Protein AF-A0A8D0GJN0-F1 (afdb_monomer)

Structure (mmCIF, N/CA/C/O backbone):
data_AF-A0A8D0GJN0-F1
#
_entry.id   AF-A0A8D0GJN0-F1
#
loop_
_atom_site.group_PDB
_atom_site.id
_atom_site.type_symbol
_atom_site.label_atom_id
_atom_site.label_alt_id
_atom_site.label_comp_id
_atom_site.label_asym_id
_atom_site.label_entity_id
_atom_site.label_seq_id
_atom_site.pdbx_PDB_ins_code
_atom_site.Cartn_x
_atom_site.Cartn_y
_atom_site.Cartn_z
_atom_site.occupancy
_atom_site.B_iso_or_equiv
_atom_site.auth_seq_id
_atom_site.auth_comp_id
_atom_site.auth_asym_id
_atom_site.auth_atom_id
_atom_site.pdbx_PDB_model_num
ATOM 1 N N . ALA A 1 1 ? -112.217 7.603 114.997 1.00 52.78 1 ALA A N 1
ATOM 2 C CA . ALA A 1 1 ? -111.467 6.557 114.283 1.00 52.78 1 ALA A CA 1
ATOM 3 C C . ALA A 1 1 ? -111.509 6.893 112.804 1.00 52.78 1 ALA A C 1
ATOM 5 O O . ALA A 1 1 ? -112.612 6.858 112.284 1.00 52.78 1 ALA A O 1
ATOM 6 N N . THR A 1 2 ? -110.368 7.297 112.224 1.00 44.69 2 THR A N 1
ATOM 7 C CA . THR A 1 2 ? -109.854 6.999 110.863 1.00 44.69 2 THR A CA 1
ATOM 8 C C . THR A 1 2 ? -108.755 8.004 110.488 1.00 44.69 2 THR A C 1
ATOM 10 O O . THR A 1 2 ? -109.039 9.196 110.470 1.00 44.69 2 THR A O 1
ATOM 13 N N . MET A 1 3 ? -107.580 7.458 110.131 1.00 43.91 3 MET A N 1
ATOM 14 C CA . MET A 1 3 ? -106.408 8.063 109.462 1.00 43.91 3 MET A CA 1
ATOM 15 C C . MET A 1 3 ? -105.562 9.043 110.305 1.00 43.91 3 MET A C 1
ATOM 17 O O . MET A 1 3 ? -106.096 9.758 111.137 1.00 43.91 3 MET A O 1
ATOM 21 N N . GLU A 1 4 ? -104.227 9.027 110.225 1.00 52.84 4 GLU A N 1
ATOM 22 C CA . GLU A 1 4 ? -103.436 8.965 108.984 1.00 52.84 4 GLU A CA 1
ATOM 23 C C . GLU A 1 4 ? -102.271 7.950 109.003 1.00 52.84 4 GLU A C 1
ATOM 25 O O . GLU A 1 4 ? -101.393 7.962 109.861 1.00 52.84 4 GLU A O 1
ATOM 30 N N . GLU A 1 5 ? -102.257 7.071 107.993 1.00 55.91 5 GLU A N 1
ATOM 31 C CA . GLU A 1 5 ? -101.133 6.194 107.616 1.00 55.91 5 GLU A CA 1
ATOM 32 C C . GLU A 1 5 ? -99.897 6.983 107.124 1.00 55.91 5 GLU A C 1
ATOM 34 O O . GLU A 1 5 ? -98.813 6.406 106.985 1.00 55.91 5 GLU A O 1
ATOM 39 N N . GLU A 1 6 ? -100.037 8.292 106.875 1.00 58.09 6 GLU A N 1
ATOM 40 C CA . GLU A 1 6 ? -98.962 9.170 106.392 1.00 58.09 6 GLU A CA 1
ATOM 41 C C . GLU A 1 6 ? -97.824 9.323 107.412 1.00 58.09 6 GLU A C 1
ATOM 43 O O . GLU A 1 6 ? -96.661 9.193 107.028 1.00 58.09 6 GLU A O 1
ATOM 48 N N . ASP A 1 7 ? -98.127 9.441 108.708 1.00 60.62 7 ASP A N 1
ATOM 49 C CA . ASP A 1 7 ? -97.117 9.627 109.766 1.00 60.62 7 ASP A CA 1
ATOM 50 C C . ASP A 1 7 ? -96.203 8.397 109.945 1.00 60.62 7 ASP A C 1
ATOM 52 O O . ASP A 1 7 ? -94.990 8.507 110.152 1.00 60.62 7 ASP A O 1
ATOM 56 N N . LEU A 1 8 ? -96.756 7.184 109.812 1.00 61.66 8 LEU A N 1
ATOM 57 C CA . LEU A 1 8 ? -95.966 5.947 109.866 1.00 61.66 8 LEU A CA 1
ATOM 58 C C . LEU A 1 8 ? -95.113 5.769 108.608 1.00 61.66 8 LEU A C 1
ATOM 60 O O . LEU A 1 8 ? -93.972 5.307 108.695 1.00 61.66 8 LEU A O 1
ATOM 64 N N . SER A 1 9 ? -95.638 6.139 107.438 1.00 69.81 9 SER A N 1
ATOM 65 C CA . SER A 1 9 ? -94.883 6.046 106.191 1.00 69.81 9 SER A CA 1
ATOM 66 C C . SER A 1 9 ? -93.753 7.081 106.123 1.00 69.81 9 SER A C 1
ATOM 68 O O . SER A 1 9 ? -92.683 6.764 105.589 1.00 69.81 9 SER A O 1
ATOM 70 N N . GLU A 1 10 ? -93.945 8.280 106.683 1.00 70.88 10 GLU A N 1
ATOM 71 C CA . GLU A 1 10 ? -92.870 9.259 106.873 1.00 70.88 10 GLU A CA 1
ATOM 72 C C . GLU A 1 10 ? -91.826 8.757 107.868 1.00 70.88 10 GLU A C 1
ATOM 74 O O . GLU A 1 10 ? -90.633 8.814 107.562 1.00 70.88 10 GLU A O 1
ATOM 79 N N . TYR A 1 11 ? -92.240 8.158 108.989 1.00 72.00 11 TYR A N 1
ATOM 80 C CA . TYR A 1 11 ? -91.320 7.558 109.957 1.00 72.00 11 TYR A CA 1
ATOM 81 C C . TYR A 1 11 ? -90.437 6.468 109.327 1.00 72.00 11 TYR A C 1
ATOM 83 O O . TYR A 1 11 ? -89.214 6.488 109.492 1.00 72.00 11 TYR A O 1
ATOM 91 N N . PHE A 1 12 ? -91.014 5.548 108.543 1.00 73.44 12 PHE A N 1
ATOM 92 C CA . PHE A 1 12 ? -90.233 4.514 107.859 1.00 73.44 12 PHE A CA 1
ATOM 93 C C . PHE A 1 12 ? -89.330 5.080 106.760 1.00 73.44 12 PHE A C 1
ATOM 95 O O . PHE A 1 12 ? -88.205 4.599 106.631 1.00 73.44 12 PHE A O 1
ATOM 102 N N . ARG A 1 13 ? -89.748 6.109 106.004 1.00 78.19 13 ARG A N 1
ATOM 103 C CA . ARG A 1 13 ? -88.868 6.787 105.028 1.00 78.19 13 ARG A CA 1
ATOM 104 C C . ARG A 1 13 ? -87.716 7.514 105.701 1.00 78.19 13 ARG A C 1
ATOM 106 O O . ARG A 1 13 ? -86.595 7.417 105.213 1.00 78.19 13 ARG A O 1
ATOM 113 N N . MET A 1 14 ? -87.973 8.199 106.811 1.00 78.31 14 MET A N 1
ATOM 114 C CA . MET A 1 14 ? -86.946 8.879 107.597 1.00 78.31 14 MET A CA 1
ATOM 115 C C . MET A 1 14 ? -85.953 7.880 108.186 1.00 78.31 14 MET A C 1
ATOM 117 O O . MET A 1 14 ? -84.748 8.064 108.038 1.00 78.31 14 MET A O 1
ATOM 121 N N . GLN A 1 15 ? -86.435 6.782 108.776 1.00 73.81 15 GLN A N 1
ATOM 122 C CA . GLN A 1 15 ? -85.573 5.736 109.328 1.00 73.81 15 GLN A CA 1
ATOM 123 C C . GLN A 1 15 ? -84.784 4.996 108.245 1.00 73.81 15 GLN A C 1
ATOM 125 O O . GLN A 1 15 ? -83.590 4.754 108.421 1.00 73.81 15 GLN A O 1
ATOM 130 N N . TYR A 1 16 ? -85.400 4.678 107.101 1.00 74.81 16 TYR A N 1
ATOM 131 C CA . TYR A 1 16 ? -84.663 4.118 105.968 1.00 74.81 16 TYR A CA 1
ATOM 132 C C . TYR A 1 16 ? -83.645 5.115 105.422 1.00 74.81 16 TYR A C 1
ATOM 134 O O . TYR A 1 16 ? -82.501 4.733 105.214 1.00 74.81 16 TYR A O 1
ATOM 142 N N . GLY A 1 17 ? -84.018 6.384 105.248 1.00 76.00 17 GLY A N 1
ATOM 143 C CA . GLY A 1 17 ? -83.132 7.445 104.777 1.00 76.00 17 GLY A CA 1
ATOM 144 C C . GLY A 1 17 ? -81.926 7.641 105.692 1.00 76.00 17 GLY A C 1
ATOM 145 O O . GLY A 1 17 ? -80.796 7.613 105.215 1.00 76.00 17 GLY A O 1
ATOM 146 N N . GLN A 1 18 ? -82.139 7.735 107.009 1.00 76.06 18 GLN A N 1
ATOM 147 C CA . GLN A 1 18 ? -81.064 7.834 108.002 1.00 76.06 18 GLN A CA 1
ATOM 148 C C . GLN A 1 18 ? -80.170 6.597 108.016 1.00 76.06 18 GLN A C 1
ATOM 150 O O . GLN A 1 18 ? -78.951 6.729 108.049 1.00 76.06 18 GLN A O 1
ATOM 155 N N . LYS A 1 19 ? -80.743 5.392 107.945 1.00 75.75 19 LYS A N 1
ATOM 156 C CA . LYS A 1 19 ? -79.969 4.143 107.954 1.00 75.75 19 LYS A CA 1
ATOM 157 C C . LYS A 1 19 ? -79.170 3.942 106.665 1.00 75.75 19 LYS A C 1
ATOM 159 O O . LYS A 1 19 ? -78.085 3.366 106.694 1.00 75.75 19 LYS A O 1
ATOM 164 N N . LEU A 1 20 ? -79.693 4.423 105.539 1.00 73.81 20 LEU A N 1
ATOM 165 C CA . LEU A 1 20 ? -79.034 4.375 104.236 1.00 73.81 20 LEU A CA 1
ATOM 166 C C . LEU A 1 20 ? -77.933 5.440 104.148 1.00 73.81 20 LEU A C 1
ATOM 168 O O . LEU A 1 20 ? -76.846 5.138 103.663 1.00 73.81 20 LEU A O 1
ATOM 172 N N . LEU A 1 21 ? -78.157 6.629 104.718 1.00 73.12 21 LEU A N 1
ATOM 173 C CA . LEU A 1 21 ? -77.138 7.666 104.886 1.00 73.12 21 LEU A CA 1
ATOM 174 C C . LEU A 1 21 ? -76.005 7.202 105.819 1.00 73.12 21 LEU A C 1
ATOM 176 O O . LEU A 1 21 ? -74.841 7.373 105.481 1.00 73.12 21 LEU A O 1
ATOM 180 N N . ASP A 1 22 ? -76.325 6.554 106.943 1.00 74.50 22 ASP A N 1
ATOM 181 C CA . ASP A 1 22 ? -75.338 5.995 107.882 1.00 74.50 22 ASP A CA 1
ATOM 182 C C . ASP A 1 22 ? -74.544 4.830 107.262 1.00 74.50 22 ASP A C 1
ATOM 184 O O . ASP A 1 22 ? -73.356 4.663 107.527 1.00 74.50 22 ASP A O 1
ATOM 188 N N . MET A 1 23 ? -75.160 4.037 106.377 1.00 72.38 23 MET A N 1
ATOM 189 C CA . MET A 1 23 ? -74.435 3.046 105.571 1.00 72.38 23 MET A CA 1
ATOM 190 C C . MET A 1 23 ? -73.543 3.686 104.505 1.00 72.38 23 MET A C 1
ATOM 192 O O . MET A 1 23 ? -72.442 3.194 104.279 1.00 72.38 23 MET A O 1
ATOM 196 N N . LEU A 1 24 ? -73.986 4.768 103.863 1.00 66.44 24 LEU A N 1
ATOM 197 C CA . LEU A 1 24 ? -73.198 5.478 102.852 1.00 66.44 24 LEU A CA 1
ATOM 198 C C . LEU A 1 24 ? -72.021 6.244 103.472 1.00 66.44 24 LEU A C 1
ATOM 200 O O . LEU A 1 24 ? -70.938 6.245 102.898 1.00 66.44 24 LEU A O 1
ATOM 204 N N . MET A 1 25 ? -72.192 6.808 104.671 1.00 64.69 25 MET A N 1
ATOM 205 C CA . MET A 1 25 ? -71.137 7.493 105.434 1.00 64.69 25 MET A CA 1
ATOM 206 C C . MET A 1 25 ? -70.080 6.536 106.016 1.00 64.69 25 MET A C 1
ATOM 208 O O . MET A 1 25 ? -68.997 6.979 106.393 1.00 64.69 25 MET A O 1
ATOM 212 N N . LYS A 1 26 ? -70.349 5.220 106.067 1.00 65.69 26 LYS A N 1
ATOM 213 C CA . LYS A 1 26 ? -69.356 4.186 106.436 1.00 65.69 26 LYS A CA 1
ATOM 214 C C . LYS A 1 26 ? -68.349 3.884 105.326 1.00 65.69 26 LYS A C 1
ATOM 216 O O . LYS A 1 26 ? -67.387 3.160 105.574 1.00 65.69 26 LYS A O 1
ATOM 221 N N . PHE A 1 27 ? -68.538 4.438 104.129 1.00 53.97 27 PHE A N 1
ATOM 222 C CA . PHE A 1 27 ? -67.541 4.404 103.067 1.00 53.97 27 PHE A CA 1
ATOM 223 C C . PHE A 1 27 ? -66.788 5.741 103.058 1.00 53.97 27 PHE A C 1
ATOM 225 O O . PHE A 1 27 ? -67.402 6.771 102.779 1.00 53.97 27 PHE A O 1
ATOM 232 N N . PRO A 1 28 ? -65.480 5.767 103.376 1.00 53.31 28 PRO A N 1
ATOM 233 C CA . PRO A 1 28 ? -64.732 7.012 103.391 1.00 53.31 28 PRO A CA 1
ATOM 234 C C . PRO A 1 28 ? -64.686 7.611 101.983 1.00 53.31 28 PRO A C 1
ATOM 236 O O . PRO A 1 28 ? -64.208 6.986 101.038 1.00 53.31 28 PRO A O 1
ATOM 239 N N . THR A 1 29 ? -65.174 8.841 101.851 1.00 53.50 29 THR A N 1
ATOM 240 C CA . THR A 1 29 ? -64.981 9.693 100.678 1.00 53.50 29 THR A CA 1
ATOM 241 C C . THR A 1 29 ? -63.603 10.341 100.740 1.00 53.50 29 THR A C 1
ATOM 243 O O . THR A 1 29 ? -63.487 11.497 101.143 1.00 53.50 29 THR A O 1
ATOM 246 N N . THR A 1 30 ? -62.559 9.619 100.337 1.00 51.16 30 THR A N 1
ATOM 247 C CA . THR A 1 30 ? -61.283 10.250 99.979 1.00 51.16 30 THR A CA 1
ATOM 248 C C . THR A 1 30 ? -60.457 9.351 99.065 1.00 51.16 30 THR A C 1
ATOM 250 O O . THR A 1 30 ? -60.343 8.155 99.309 1.00 51.16 30 THR A O 1
ATOM 253 N N . GLU A 1 31 ? -59.857 9.992 98.059 1.00 49.81 31 GLU A N 1
ATOM 254 C CA . GLU A 1 31 ? -59.042 9.459 96.955 1.00 49.81 31 GLU A CA 1
ATOM 255 C C . GLU A 1 31 ? -59.847 8.898 95.775 1.00 49.81 31 GLU A C 1
ATOM 257 O O . GLU A 1 31 ? -60.798 8.136 95.942 1.00 49.81 31 GLU A O 1
ATOM 262 N N . GLU A 1 32 ? -59.485 9.329 94.557 1.00 49.59 32 GLU A N 1
ATOM 263 C CA . GLU A 1 32 ? -60.021 8.771 93.313 1.00 49.59 32 GLU A CA 1
ATOM 264 C C . GLU A 1 32 ? -60.065 7.240 93.423 1.00 49.59 32 GLU A C 1
ATOM 266 O O . GLU A 1 32 ? -59.055 6.630 93.790 1.00 49.59 32 GLU A O 1
ATOM 271 N N . PRO A 1 33 ? -61.210 6.592 93.139 1.00 55.34 33 PRO A N 1
ATOM 272 C CA . PRO A 1 33 ? -61.335 5.161 93.330 1.00 55.34 33 PRO A CA 1
ATOM 273 C C . PRO A 1 33 ? -60.316 4.462 92.438 1.00 55.34 33 PRO A C 1
ATOM 275 O O . PRO A 1 33 ? -60.469 4.413 91.217 1.00 55.34 33 PRO A O 1
ATOM 278 N N . SER A 1 34 ? -59.272 3.895 93.049 1.00 59.00 34 SER A N 1
ATOM 279 C CA . SER A 1 34 ? -58.379 3.007 92.319 1.00 59.00 34 SER A CA 1
ATOM 280 C C . SER A 1 34 ? -59.254 1.900 91.705 1.00 59.00 34 SER A C 1
ATOM 282 O O . SER A 1 34 ? -60.038 1.275 92.429 1.00 59.00 34 SER A O 1
ATOM 284 N N . PRO A 1 35 ? -59.200 1.674 90.382 1.00 65.50 35 PRO A N 1
ATOM 285 C CA . PRO A 1 35 ? -60.183 0.841 89.701 1.00 65.50 35 PRO A CA 1
ATOM 286 C C . PRO A 1 35 ? -60.219 -0.570 90.297 1.00 65.50 35 PRO A C 1
ATOM 288 O O . PRO A 1 35 ? -59.176 -1.120 90.670 1.00 65.50 35 PRO A O 1
ATOM 291 N N . SER A 1 36 ? -61.423 -1.153 90.375 1.00 73.88 36 SER A N 1
ATOM 292 C CA . SER A 1 36 ? -61.656 -2.531 90.833 1.00 73.88 36 SER A CA 1
ATOM 293 C C . SER A 1 36 ? -60.695 -3.510 90.131 1.00 73.88 36 SER A C 1
ATOM 295 O O . SER A 1 36 ? -60.411 -3.320 88.944 1.00 73.88 36 SER A O 1
ATOM 297 N N . PRO A 1 37 ? -60.201 -4.575 90.798 1.00 80.06 37 PRO A N 1
ATOM 298 C CA . PRO A 1 37 ? -59.272 -5.540 90.199 1.00 80.06 37 PRO A CA 1
ATOM 299 C C . PRO A 1 37 ? -59.709 -6.075 88.825 1.00 80.06 37 PRO A C 1
ATOM 301 O O . PRO A 1 37 ? -58.872 -6.278 87.948 1.00 80.06 37 PRO A O 1
ATOM 304 N N . ALA A 1 38 ? -61.018 -6.233 88.600 1.00 81.19 38 ALA A N 1
ATOM 305 C CA . ALA A 1 38 ? -61.574 -6.639 87.309 1.00 81.19 38 ALA A CA 1
ATOM 306 C C . ALA A 1 38 ? -61.401 -5.570 86.207 1.00 81.19 38 ALA A C 1
ATOM 308 O O . ALA A 1 38 ? -61.108 -5.912 85.061 1.00 81.19 38 ALA A O 1
ATOM 309 N N . ILE A 1 39 ? -61.527 -4.283 86.549 1.00 82.06 39 ILE A N 1
ATOM 310 C CA . ILE A 1 39 ? -61.335 -3.152 85.625 1.00 82.06 39 ILE A CA 1
ATOM 311 C C . ILE A 1 39 ? -59.858 -3.043 85.226 1.00 82.06 39 ILE A C 1
ATOM 313 O O . ILE A 1 39 ? -59.562 -2.989 84.034 1.00 82.06 39 ILE A O 1
ATOM 317 N N . ARG A 1 40 ? -58.922 -3.153 86.182 1.00 84.56 40 ARG A N 1
ATOM 318 C CA . ARG A 1 40 ? -57.471 -3.148 85.890 1.00 84.56 40 ARG A CA 1
ATOM 319 C C . ARG A 1 40 ? -57.054 -4.278 84.953 1.00 84.56 40 ARG A C 1
ATOM 321 O O . ARG A 1 40 ? -56.195 -4.104 84.092 1.00 84.56 40 ARG A O 1
ATOM 328 N N . LEU A 1 41 ? -57.652 -5.457 85.116 1.00 88.88 41 LEU A N 1
ATOM 329 C CA . LEU A 1 41 ? -57.358 -6.619 84.278 1.00 88.88 41 LEU A CA 1
ATOM 330 C C . LEU A 1 41 ? -57.857 -6.400 82.840 1.00 88.88 41 LEU A C 1
ATOM 332 O O . LEU A 1 41 ? -57.154 -6.722 81.880 1.00 88.88 41 LEU A O 1
ATOM 336 N N . LEU A 1 42 ? -59.037 -5.793 82.677 1.00 88.25 42 LEU A N 1
ATOM 337 C CA . LEU A 1 42 ? -59.559 -5.388 81.369 1.00 88.25 42 LEU A CA 1
ATOM 338 C C . LEU A 1 42 ? -58.700 -4.300 80.712 1.00 88.25 42 LEU A C 1
ATOM 340 O O . LEU A 1 42 ? -58.420 -4.400 79.516 1.00 88.25 42 LEU A O 1
ATOM 344 N N . GLU A 1 43 ? -58.234 -3.316 81.479 1.00 87.31 43 GLU A N 1
ATOM 345 C CA . GLU A 1 43 ? -57.302 -2.285 81.010 1.00 87.31 43 GLU A CA 1
ATOM 346 C C . GLU A 1 43 ? -55.981 -2.901 80.546 1.00 87.31 43 GLU A C 1
ATOM 348 O O . GLU A 1 43 ? -55.590 -2.695 79.400 1.00 87.31 43 GLU A O 1
ATOM 353 N N . LYS A 1 44 ? -55.356 -3.771 81.352 1.00 92.25 44 LYS A N 1
ATOM 354 C CA . LYS A 1 44 ? -54.130 -4.491 80.965 1.00 92.25 44 LYS A CA 1
ATOM 355 C C . LYS A 1 44 ? -54.326 -5.363 79.728 1.00 92.25 44 LYS A C 1
ATOM 357 O O . LYS A 1 44 ? -53.445 -5.434 78.874 1.00 92.25 44 LYS A O 1
ATOM 362 N N . LYS A 1 45 ? -55.494 -5.997 79.578 1.00 91.75 45 LYS A N 1
ATOM 363 C CA . LYS A 1 45 ? -55.837 -6.775 78.378 1.00 91.75 45 LYS A CA 1
ATOM 364 C C . LYS A 1 45 ? -56.005 -5.881 77.145 1.00 91.75 45 LYS A C 1
ATOM 366 O O . LYS A 1 45 ? -55.629 -6.289 76.047 1.00 91.75 45 LYS A O 1
ATOM 371 N N . LYS A 1 46 ? -56.557 -4.674 77.304 1.00 92.38 46 LYS A N 1
ATOM 372 C CA . LYS A 1 46 ? -56.663 -3.673 76.233 1.00 92.38 46 LYS A CA 1
ATOM 373 C C . LYS A 1 46 ? -55.283 -3.132 75.854 1.00 92.38 46 LYS A C 1
ATOM 375 O O . LYS A 1 46 ? -54.963 -3.123 74.671 1.00 92.38 46 LYS A O 1
ATOM 380 N N . GLU A 1 47 ? -54.452 -2.776 76.831 1.00 93.19 47 GLU A N 1
ATOM 381 C CA . GLU A 1 47 ? -53.058 -2.358 76.627 1.00 93.19 47 GLU A CA 1
ATOM 382 C C . GLU A 1 47 ? -52.253 -3.433 75.891 1.00 93.19 47 GLU A C 1
ATOM 384 O O . GLU A 1 47 ? -51.606 -3.132 74.893 1.00 93.19 47 GLU A O 1
ATOM 389 N N . ALA A 1 48 ? -52.351 -4.700 76.310 1.00 93.75 48 ALA A N 1
ATOM 390 C CA . ALA A 1 48 ? -51.670 -5.812 75.651 1.00 93.75 48 ALA A CA 1
ATOM 391 C C . ALA A 1 48 ? -52.127 -5.997 74.194 1.00 93.75 48 ALA A C 1
ATOM 393 O O . ALA A 1 48 ? -51.302 -6.255 73.320 1.00 93.75 48 ALA A O 1
ATOM 394 N N . LYS A 1 49 ? -53.425 -5.823 73.903 1.00 95.38 49 LYS A N 1
ATOM 395 C CA . LYS A 1 49 ? -53.940 -5.846 72.524 1.00 95.38 49 LYS A CA 1
ATOM 396 C C . LYS A 1 49 ? -53.404 -4.686 71.690 1.00 95.38 49 LYS A C 1
ATOM 398 O O . LYS A 1 49 ? -53.000 -4.915 70.556 1.00 95.38 49 LYS A O 1
ATOM 403 N N . VAL A 1 50 ? -53.385 -3.471 72.239 1.00 95.19 50 VAL A N 1
ATOM 404 C CA . VAL A 1 50 ? -52.839 -2.289 71.554 1.00 95.19 50 VAL A CA 1
ATOM 405 C C . VAL A 1 50 ? -51.342 -2.468 71.293 1.00 95.19 50 VAL A C 1
ATOM 407 O O . VAL A 1 50 ? -50.887 -2.237 70.178 1.00 95.19 50 VAL A O 1
ATOM 410 N N . ALA A 1 51 ? -50.585 -2.958 72.277 1.00 95.12 51 ALA A N 1
ATOM 411 C CA . ALA A 1 51 ? -49.165 -3.264 72.125 1.00 95.12 51 ALA A CA 1
ATOM 412 C C . ALA A 1 51 ? -48.924 -4.356 71.070 1.00 95.12 51 ALA A C 1
ATOM 414 O O . ALA A 1 51 ? -48.021 -4.224 70.246 1.00 95.12 51 ALA A O 1
ATOM 415 N N . HIS A 1 52 ? -49.753 -5.405 71.044 1.00 94.81 52 HIS A N 1
ATOM 416 C CA . HIS A 1 52 ? -49.675 -6.447 70.022 1.0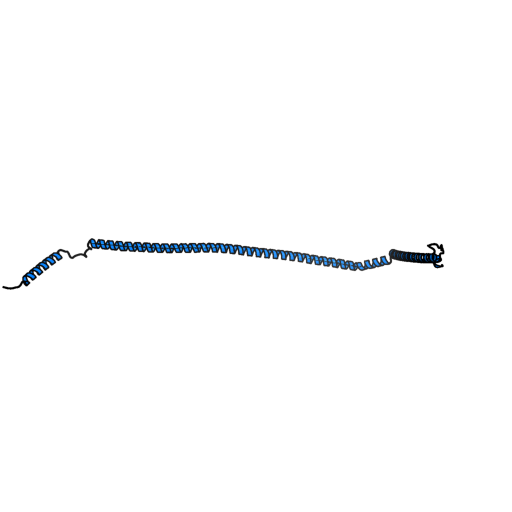0 94.81 52 HIS A CA 1
ATOM 417 C C . HIS A 1 52 ? -49.967 -5.894 68.622 1.00 94.81 52 HIS A C 1
ATOM 419 O O . HIS A 1 52 ? -49.193 -6.139 67.704 1.00 94.81 52 HIS A O 1
ATOM 425 N N . GLN A 1 53 ? -51.018 -5.083 68.464 1.00 95.69 53 GLN A N 1
ATOM 426 C CA . GLN A 1 53 ? -51.336 -4.421 67.195 1.00 95.69 53 GLN A CA 1
ATOM 427 C C . GLN A 1 53 ? -50.212 -3.487 66.730 1.00 95.69 53 GLN A C 1
ATOM 429 O O . GLN A 1 53 ? -49.854 -3.505 65.556 1.00 95.69 53 GLN A O 1
ATOM 434 N N . ALA A 1 54 ? -49.619 -2.706 67.638 1.00 95.94 54 ALA A N 1
ATOM 435 C CA . ALA A 1 54 ? -48.486 -1.838 67.323 1.00 95.94 54 ALA A CA 1
ATOM 436 C C . ALA A 1 54 ? -47.244 -2.640 66.893 1.00 95.94 54 ALA A C 1
ATOM 438 O O . ALA A 1 54 ? -46.535 -2.238 65.970 1.00 95.94 54 ALA A O 1
ATOM 439 N N . MET A 1 55 ? -46.996 -3.789 67.527 1.00 96.19 55 MET A N 1
ATOM 440 C CA . MET A 1 55 ? -45.895 -4.688 67.179 1.00 96.19 55 MET A CA 1
ATOM 441 C C . MET A 1 55 ? -46.105 -5.359 65.814 1.00 96.19 55 MET A C 1
ATOM 443 O O . MET A 1 55 ? -45.176 -5.390 65.010 1.00 96.19 55 MET A O 1
ATOM 447 N N . GLU A 1 56 ? -47.319 -5.823 65.508 1.00 95.81 56 GLU A N 1
ATOM 448 C CA . GLU A 1 56 ? -47.650 -6.351 64.177 1.00 95.81 56 GLU A CA 1
ATOM 449 C C . GLU A 1 56 ? -47.549 -5.264 63.095 1.00 95.81 56 GLU A C 1
ATOM 451 O O . GLU A 1 56 ? -46.954 -5.494 62.044 1.00 95.81 56 GLU A O 1
ATOM 456 N N . ALA A 1 57 ? -48.004 -4.038 63.374 1.00 96.38 57 ALA A N 1
ATOM 457 C CA . ALA A 1 57 ? -47.817 -2.910 62.461 1.00 96.38 57 ALA A CA 1
ATOM 458 C C . ALA A 1 57 ? -46.328 -2.610 62.202 1.00 96.38 57 ALA A C 1
ATOM 460 O O . ALA A 1 57 ? -45.940 -2.344 61.063 1.00 96.38 57 ALA A O 1
ATOM 461 N N . GLN A 1 58 ? -45.470 -2.695 63.228 1.00 95.88 58 GLN A N 1
ATOM 462 C CA . GLN A 1 58 ? -44.022 -2.565 63.049 1.00 95.88 58 GLN A CA 1
ATOM 463 C C . GLN A 1 58 ? -43.423 -3.697 62.209 1.00 95.88 58 GLN A C 1
ATOM 465 O O . GLN A 1 58 ? -42.557 -3.425 61.377 1.00 95.88 58 GLN A O 1
ATOM 470 N N . LYS A 1 59 ? -43.863 -4.946 62.402 1.00 96.94 59 LYS A N 1
ATOM 471 C CA . LYS A 1 59 ? -43.403 -6.085 61.594 1.00 96.94 59 LYS A CA 1
ATOM 472 C C . LYS A 1 59 ? -43.743 -5.896 60.120 1.00 96.94 59 LYS A C 1
ATOM 474 O O . LYS A 1 59 ? -42.865 -6.067 59.278 1.00 96.94 59 LYS A O 1
ATOM 479 N N . GLU A 1 60 ? -44.970 -5.486 59.812 1.00 96.69 60 GLU A N 1
ATOM 480 C CA . GLU A 1 60 ? -45.389 -5.212 58.433 1.00 96.69 60 GLU A CA 1
ATOM 481 C C . GLU A 1 60 ? -44.633 -4.013 57.832 1.00 96.69 60 GLU A C 1
ATOM 483 O O . GLU A 1 60 ? -44.146 -4.075 56.700 1.00 96.69 60 GLU A O 1
ATOM 488 N N . ALA A 1 61 ? -44.424 -2.939 58.602 1.00 96.00 61 ALA A N 1
ATOM 489 C CA . ALA A 1 61 ? -43.612 -1.799 58.168 1.00 96.00 61 ALA A CA 1
ATOM 490 C C . ALA A 1 61 ? -42.141 -2.184 57.909 1.00 96.00 61 ALA A C 1
ATOM 492 O O . ALA A 1 61 ? -41.511 -1.706 56.965 1.00 96.00 61 ALA A O 1
ATOM 493 N N . PHE A 1 62 ? -41.575 -3.071 58.729 1.00 96.75 62 PHE A N 1
ATOM 494 C CA . PHE A 1 62 ? -40.233 -3.600 58.508 1.00 96.75 62 PHE A CA 1
ATOM 495 C C . PHE A 1 62 ? -40.177 -4.486 57.261 1.00 96.75 62 PHE A C 1
ATOM 497 O O . PHE A 1 62 ? -39.272 -4.326 56.443 1.00 96.75 62 PHE A O 1
ATOM 504 N N . LYS A 1 63 ? -41.152 -5.383 57.084 1.00 97.31 63 LYS A N 1
ATOM 505 C CA . LYS A 1 63 ? -41.244 -6.281 55.929 1.00 97.31 63 LYS A CA 1
ATOM 506 C C . LYS A 1 63 ? -41.326 -5.502 54.617 1.00 97.31 63 LYS A C 1
ATOM 508 O O . LYS A 1 63 ? -40.495 -5.712 53.741 1.00 97.31 63 LYS A O 1
ATOM 513 N N . THR A 1 64 ? -42.233 -4.533 54.527 1.00 96.94 64 THR A N 1
ATOM 514 C CA . THR A 1 64 ? -42.360 -3.649 53.354 1.00 96.94 64 THR A CA 1
ATOM 515 C C . THR A 1 64 ? -41.075 -2.864 53.075 1.00 96.94 64 THR A C 1
ATOM 517 O O . THR A 1 64 ? -40.645 -2.749 51.926 1.00 96.94 64 THR A O 1
ATOM 520 N N . ARG A 1 65 ? -40.389 -2.371 54.117 1.00 97.69 65 ARG A N 1
ATOM 521 C CA . ARG A 1 65 ? -39.080 -1.715 53.967 1.00 97.69 65 ARG A CA 1
ATOM 522 C C . ARG A 1 65 ? -38.009 -2.673 53.444 1.00 97.69 65 ARG A C 1
ATOM 524 O O . ARG A 1 65 ? -37.200 -2.274 52.606 1.00 97.69 65 ARG A O 1
ATOM 531 N N . MET A 1 66 ? -37.985 -3.908 53.935 1.00 97.25 66 MET A N 1
ATOM 532 C CA . MET A 1 66 ? -37.050 -4.935 53.479 1.00 97.25 66 MET A CA 1
ATOM 533 C C . MET A 1 66 ? -37.307 -5.336 52.026 1.00 97.25 66 MET A C 1
ATOM 535 O O . MET A 1 66 ? -36.352 -5.455 51.261 1.00 97.25 66 MET A O 1
ATOM 539 N N . GLU A 1 67 ? -38.570 -5.467 51.623 1.00 97.44 67 GLU A N 1
ATOM 540 C CA . GLU A 1 67 ? -38.964 -5.724 50.234 1.00 97.44 67 GLU A CA 1
ATOM 541 C C . GLU A 1 67 ? -38.505 -4.585 49.312 1.00 97.44 67 GLU A C 1
ATOM 543 O O . GLU A 1 67 ? -37.809 -4.836 48.329 1.00 97.44 67 GLU A O 1
ATOM 548 N N . ALA A 1 68 ? -38.771 -3.326 49.679 1.00 97.56 68 ALA A N 1
ATOM 549 C CA . ALA A 1 68 ? -38.329 -2.161 48.908 1.00 97.56 68 ALA A CA 1
ATOM 550 C C . ALA A 1 68 ? -36.797 -2.080 48.770 1.00 97.56 68 ALA A C 1
ATOM 552 O O . ALA A 1 68 ? -36.272 -1.733 47.706 1.00 97.56 68 ALA A O 1
ATOM 553 N N . LEU A 1 69 ? -36.059 -2.413 49.836 1.00 97.88 69 LEU A N 1
ATOM 554 C CA . LEU A 1 69 ? -34.600 -2.503 49.787 1.00 97.88 69 LEU A CA 1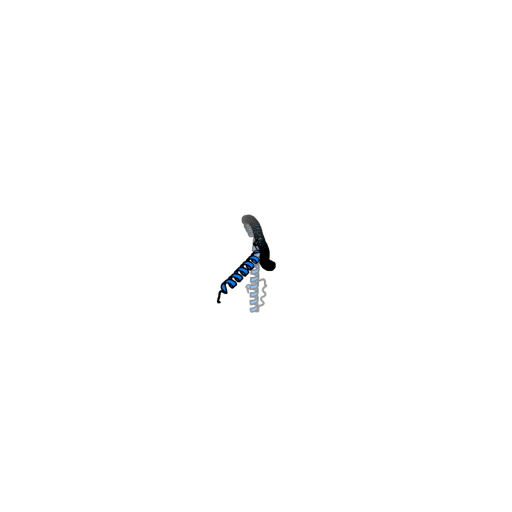
ATOM 555 C C . LEU A 1 69 ? -34.141 -3.634 48.865 1.00 97.88 69 LEU A C 1
ATOM 557 O O . LEU A 1 69 ? -33.217 -3.419 48.082 1.00 97.88 69 LEU A O 1
ATOM 561 N N . SER A 1 70 ? -34.779 -4.805 48.929 1.00 97.00 70 SER A N 1
ATOM 562 C CA . SER A 1 70 ? -34.458 -5.945 48.066 1.00 97.00 70 SER A CA 1
ATOM 563 C C . SER A 1 70 ? -34.636 -5.594 46.590 1.00 97.00 70 SER A C 1
ATOM 565 O O . SER A 1 70 ? -33.700 -5.767 45.809 1.00 97.00 70 SER A O 1
ATOM 567 N N . SER A 1 71 ? -35.774 -4.998 46.219 1.00 97.69 71 SER A N 1
ATOM 568 C CA . SER A 1 71 ? -36.023 -4.538 44.847 1.00 97.69 71 SER A CA 1
ATOM 569 C C . SER A 1 71 ? -34.981 -3.516 44.391 1.00 97.69 71 SER A C 1
ATOM 571 O O . SER A 1 71 ? -34.425 -3.631 43.299 1.00 97.69 71 SER A O 1
ATOM 573 N N . ARG A 1 72 ? -34.619 -2.555 45.252 1.00 98.12 72 ARG A N 1
ATOM 574 C CA . ARG A 1 72 ? -33.585 -1.561 44.927 1.00 98.12 72 ARG A CA 1
ATOM 575 C C . ARG A 1 72 ? -32.203 -2.190 44.730 1.00 98.12 72 ARG A C 1
ATOM 577 O O . ARG A 1 72 ? -31.448 -1.744 43.865 1.00 98.12 72 ARG A O 1
ATOM 584 N N . TRP A 1 73 ? -31.859 -3.216 45.507 1.00 98.31 73 TRP A N 1
ATOM 585 C CA . TRP A 1 73 ? -30.614 -3.968 45.338 1.00 98.31 73 TRP A CA 1
ATOM 586 C C . TRP A 1 73 ? -30.575 -4.744 44.021 1.00 98.31 73 TRP A C 1
ATOM 588 O O . TRP A 1 73 ? -29.529 -4.793 43.372 1.00 98.31 73 TRP A O 1
ATOM 598 N N . GLU A 1 74 ? -31.696 -5.331 43.610 1.00 98.12 74 GLU A N 1
ATOM 599 C CA . GLU A 1 74 ? -31.817 -6.026 42.326 1.00 98.12 74 GLU A CA 1
ATOM 600 C C . GLU A 1 74 ? -31.686 -5.065 41.142 1.00 98.12 74 GLU A C 1
ATOM 602 O O . GLU A 1 74 ? -30.914 -5.335 40.221 1.00 98.12 74 GLU A O 1
ATOM 607 N N . GLU A 1 75 ? -32.341 -3.902 41.195 1.00 98.12 75 GLU A N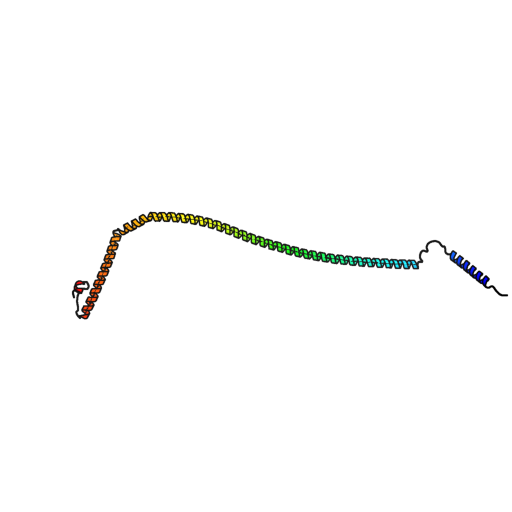 1
ATOM 608 C CA . GLU A 1 75 ? -32.185 -2.856 40.179 1.00 98.12 75 GLU A CA 1
ATOM 609 C C . GLU A 1 75 ? -30.736 -2.378 40.057 1.00 98.12 75 GLU A C 1
ATOM 611 O O . GLU A 1 75 ? -30.232 -2.172 38.948 1.00 98.12 75 GLU A O 1
ATOM 616 N N . LEU A 1 76 ? -30.053 -2.188 41.191 1.00 98.50 76 LEU A N 1
ATOM 617 C CA . LEU A 1 76 ? -28.659 -1.759 41.199 1.00 98.50 76 LEU A CA 1
ATOM 618 C C . LEU A 1 76 ? -27.760 -2.821 40.552 1.00 98.50 76 LEU A C 1
ATOM 620 O O . LEU A 1 76 ? -26.940 -2.483 39.699 1.00 98.50 76 LEU A O 1
ATOM 624 N N . ARG A 1 77 ? -27.966 -4.102 40.892 1.00 98.31 77 ARG A N 1
ATOM 625 C CA . ARG A 1 77 ? -27.251 -5.227 40.268 1.00 98.31 77 ARG A CA 1
ATOM 626 C C . ARG A 1 77 ? -27.508 -5.302 38.764 1.00 98.31 77 ARG A C 1
ATOM 628 O O . ARG A 1 77 ? -26.570 -5.525 38.000 1.00 98.31 77 ARG A O 1
ATOM 635 N N . ALA A 1 78 ? -28.745 -5.076 38.324 1.00 98.31 78 ALA A N 1
ATOM 636 C CA . ALA A 1 78 ? -29.084 -5.053 36.903 1.00 98.31 78 ALA A CA 1
ATOM 637 C C . ALA A 1 78 ? -28.369 -3.907 36.164 1.00 98.31 78 ALA A C 1
ATOM 639 O O . ALA A 1 78 ? -27.778 -4.130 35.106 1.00 98.31 78 ALA A O 1
ATOM 640 N N . LYS A 1 79 ? -28.355 -2.696 36.739 1.00 98.44 79 LYS A N 1
ATOM 641 C CA . LYS A 1 79 ? -27.635 -1.537 36.179 1.00 98.44 79 LYS A CA 1
ATOM 642 C C . LYS A 1 79 ? -26.126 -1.769 36.130 1.00 98.44 79 LYS A C 1
ATOM 644 O O . LYS A 1 79 ? -25.493 -1.451 35.127 1.00 98.44 79 LYS A O 1
ATOM 649 N N . GLU A 1 80 ? -25.549 -2.360 37.173 1.00 98.25 80 GLU A N 1
ATOM 650 C CA . GLU A 1 80 ? -24.127 -2.710 37.202 1.00 98.25 80 GLU A CA 1
ATOM 651 C C . GLU A 1 80 ? -23.776 -3.721 36.098 1.00 98.25 80 GLU A C 1
ATOM 653 O O . GLU A 1 80 ? -22.802 -3.531 35.367 1.00 98.25 80 GLU A O 1
ATOM 658 N N . ALA A 1 81 ? -24.593 -4.764 35.922 1.00 98.25 81 ALA A N 1
ATOM 659 C CA . ALA A 1 81 ? -24.405 -5.746 34.857 1.00 98.25 81 ALA A CA 1
ATOM 660 C C . ALA A 1 81 ? -24.489 -5.104 33.461 1.00 98.25 81 ALA A C 1
ATOM 662 O O . ALA A 1 81 ? -23.653 -5.382 32.600 1.00 98.25 81 ALA A O 1
ATOM 663 N N . GLN A 1 82 ? -25.445 -4.194 33.244 1.00 98.44 82 GLN A N 1
ATOM 664 C CA . GLN A 1 82 ? -25.552 -3.438 31.994 1.00 98.44 82 GLN A CA 1
ATOM 665 C C . GLN A 1 82 ? -24.311 -2.577 31.734 1.00 98.44 82 GLN A C 1
ATOM 667 O O . GLN A 1 82 ? -23.777 -2.601 30.626 1.00 98.44 82 GLN A O 1
ATOM 672 N N . LEU A 1 83 ? -23.816 -1.850 32.742 1.00 98.31 83 LEU A N 1
ATOM 673 C CA . LEU A 1 83 ? -22.608 -1.030 32.610 1.00 98.31 83 LEU A CA 1
ATOM 674 C C . LEU A 1 83 ? -21.381 -1.872 32.259 1.00 98.31 83 LEU A C 1
ATOM 676 O O . LEU A 1 83 ? -20.623 -1.489 31.371 1.00 98.31 83 LEU A O 1
ATOM 680 N N . LYS A 1 84 ? -21.216 -3.046 32.879 1.00 98.44 84 LYS A N 1
ATOM 681 C CA . LYS A 1 84 ? -20.132 -3.980 32.532 1.00 98.44 84 LYS A CA 1
ATOM 682 C C . LYS A 1 84 ? -20.195 -4.402 31.063 1.00 98.44 84 LYS A C 1
ATOM 684 O O . LYS A 1 84 ? -19.175 -4.373 30.377 1.00 98.44 84 LYS A O 1
ATOM 689 N N . LEU A 1 85 ? -21.389 -4.717 30.554 1.00 98.19 85 LEU A N 1
ATOM 690 C CA . LEU A 1 85 ? -21.580 -5.050 29.139 1.00 98.19 85 LEU A CA 1
ATOM 691 C C . LEU A 1 85 ? -21.259 -3.868 28.216 1.00 98.19 85 LEU A C 1
ATOM 693 O O . LEU A 1 85 ? -20.654 -4.061 27.161 1.00 98.19 85 LEU A O 1
ATOM 697 N N . TYR A 1 86 ? -21.643 -2.647 28.593 1.00 98.25 86 TYR A N 1
ATOM 698 C CA . TYR A 1 86 ? -21.302 -1.453 27.818 1.00 98.25 86 TYR A CA 1
ATOM 699 C C . TYR A 1 86 ? -19.799 -1.190 27.792 1.00 98.25 86 TYR A C 1
ATOM 701 O O . TYR A 1 86 ? -19.269 -0.914 26.719 1.00 98.25 86 TYR A O 1
ATOM 709 N N . ILE A 1 87 ? -19.110 -1.326 28.926 1.00 98.06 87 ILE A N 1
ATOM 710 C CA . ILE A 1 87 ? -17.653 -1.172 29.006 1.00 98.06 87 ILE A CA 1
ATOM 711 C C . ILE A 1 87 ? -16.968 -2.178 28.081 1.00 98.06 87 ILE A C 1
ATOM 713 O O . ILE A 1 87 ? -16.139 -1.781 27.269 1.00 98.06 87 ILE A O 1
ATOM 717 N N . GLN A 1 88 ? -17.378 -3.449 28.120 1.00 98.38 88 GLN A N 1
ATOM 718 C CA . GLN A 1 88 ? -16.809 -4.481 27.252 1.00 98.38 88 GLN A CA 1
ATOM 719 C C . GLN A 1 88 ? -17.015 -4.163 25.762 1.00 98.38 88 GLN A C 1
ATOM 721 O O . GLN A 1 88 ? -16.087 -4.285 24.963 1.00 98.38 88 GLN A O 1
ATOM 726 N N . LYS A 1 89 ? -18.217 -3.715 25.374 1.00 98.25 89 LYS A N 1
ATOM 727 C CA . LYS A 1 89 ? -18.501 -3.293 23.991 1.00 98.25 89 LYS A CA 1
ATOM 728 C C . LYS A 1 89 ? -17.685 -2.066 23.585 1.00 98.25 89 LYS A C 1
ATOM 730 O O . LYS A 1 89 ? -17.224 -1.985 22.450 1.00 98.25 89 LYS A O 1
ATOM 735 N N . PHE A 1 90 ? -17.511 -1.109 24.493 1.00 98.31 90 PHE A N 1
ATOM 736 C CA . PHE A 1 90 ? -16.747 0.108 24.233 1.00 98.31 90 PHE A CA 1
ATOM 737 C C . PHE A 1 90 ? -15.255 -0.187 24.074 1.00 98.31 90 PHE A C 1
ATOM 739 O O . PHE A 1 90 ? -14.607 0.352 23.181 1.00 98.31 90 PHE A O 1
ATOM 746 N N . GLU A 1 91 ? -14.721 -1.097 24.883 1.00 98.31 91 GLU A N 1
ATOM 747 C CA . GLU A 1 91 ? -13.345 -1.563 24.763 1.00 98.31 91 GLU A CA 1
ATOM 748 C C . GLU A 1 91 ? -13.106 -2.270 23.422 1.00 98.31 91 GLU A C 1
ATOM 750 O O . GLU A 1 91 ? -12.155 -1.932 22.715 1.00 98.31 91 GLU A O 1
ATOM 755 N N . GLN A 1 92 ? -14.015 -3.160 23.006 1.00 98.25 92 GLN A N 1
ATOM 756 C CA . GLN A 1 92 ? -13.975 -3.774 21.672 1.00 98.25 92 GLN A CA 1
ATOM 757 C C . GLN A 1 92 ? -14.013 -2.718 20.559 1.00 98.25 92 GLN A C 1
ATOM 759 O O . GLN A 1 92 ? -13.202 -2.760 19.635 1.00 98.25 92 GLN A O 1
ATOM 764 N N . PHE A 1 93 ? -14.896 -1.723 20.672 1.00 98.38 93 PHE A N 1
ATOM 765 C CA . PHE A 1 93 ? -14.987 -0.628 19.707 1.00 98.38 93 PHE A CA 1
ATOM 766 C C . PHE A 1 93 ? -13.680 0.173 19.602 1.00 98.38 93 PHE A C 1
ATOM 768 O O . PHE A 1 93 ? -13.228 0.464 18.490 1.00 98.38 93 PHE A O 1
ATOM 775 N N . ILE A 1 94 ? -13.046 0.506 20.733 1.00 98.19 94 ILE A N 1
ATOM 776 C CA . ILE A 1 94 ? -11.747 1.194 20.748 1.00 98.19 94 ILE A CA 1
ATOM 777 C C . ILE A 1 94 ? -10.688 0.336 20.058 1.00 98.19 94 ILE A C 1
ATOM 779 O O . ILE A 1 94 ? -9.971 0.844 19.197 1.00 98.19 94 ILE A O 1
ATOM 783 N N . GLN A 1 95 ? -10.604 -0.954 20.392 1.00 98.44 95 GLN A N 1
ATOM 784 C CA . GLN A 1 95 ? -9.626 -1.868 19.798 1.00 98.44 95 GLN A CA 1
ATOM 785 C C . GLN A 1 95 ? -9.804 -1.978 18.279 1.00 98.44 95 GLN A C 1
ATOM 787 O O . GLN A 1 95 ? -8.836 -1.864 17.526 1.00 98.44 95 GLN A O 1
ATOM 792 N N . GLU A 1 96 ? -11.036 -2.146 17.797 1.00 98.25 96 GLU A N 1
ATOM 793 C CA . GLU A 1 96 ? -11.327 -2.196 16.363 1.00 98.25 96 GLU A CA 1
ATOM 794 C C . GLU A 1 96 ? -10.996 -0.881 15.651 1.00 98.25 96 GLU A C 1
ATOM 796 O O . GLU A 1 96 ? -10.474 -0.883 14.530 1.00 98.25 96 GLU A O 1
ATOM 801 N N . ASN A 1 97 ? -11.298 0.256 16.280 1.00 98.50 97 ASN A N 1
ATOM 802 C CA . ASN A 1 97 ? -10.976 1.566 15.728 1.00 98.50 97 ASN A CA 1
ATOM 803 C C . ASN A 1 97 ? -9.458 1.780 15.648 1.00 98.50 97 ASN A C 1
ATOM 805 O O . ASN A 1 97 ? -8.947 2.200 14.607 1.00 98.50 97 ASN A O 1
ATOM 809 N N . ASP A 1 98 ? -8.730 1.411 16.701 1.00 98.44 98 ASP A N 1
ATOM 810 C CA . ASP A 1 98 ? -7.273 1.482 16.749 1.00 98.44 98 ASP A CA 1
ATOM 811 C C . ASP A 1 98 ? -6.643 0.596 15.664 1.00 98.44 98 ASP A C 1
ATOM 813 O O . ASP A 1 98 ? -5.788 1.054 14.902 1.00 98.44 98 ASP A O 1
ATOM 817 N N . GLN A 1 99 ? -7.165 -0.619 15.462 1.00 98.56 99 GLN A N 1
ATOM 818 C CA . GLN A 1 99 ? -6.753 -1.485 14.356 1.00 98.56 99 GLN A CA 1
ATOM 819 C C . GLN A 1 99 ? -7.010 -0.851 12.983 1.00 98.56 99 GLN A C 1
ATOM 821 O O . GLN A 1 99 ? -6.153 -0.939 12.096 1.00 98.56 99 GLN A O 1
ATOM 826 N N . LYS A 1 100 ? -8.162 -0.197 12.777 1.00 98.50 100 LYS A N 1
ATOM 827 C CA . LYS A 1 100 ? -8.452 0.539 11.533 1.00 98.50 100 LYS A CA 1
ATOM 828 C C . LYS A 1 100 ? -7.455 1.683 11.332 1.00 98.50 100 LYS A C 1
ATOM 830 O O . LYS A 1 100 ? -6.907 1.808 10.233 1.00 98.50 100 LYS A O 1
ATOM 835 N N . ARG A 1 101 ? -7.147 2.454 12.384 1.00 98.56 101 ARG A N 1
ATOM 836 C CA . ARG A 1 101 ? -6.141 3.531 12.353 1.00 98.56 101 ARG A CA 1
ATOM 837 C C . ARG A 1 101 ? -4.761 2.990 11.987 1.00 98.56 101 ARG A C 1
ATOM 839 O O . ARG A 1 101 ? -4.130 3.513 11.071 1.00 98.56 101 ARG A O 1
ATOM 846 N N . ILE A 1 102 ? -4.309 1.918 12.638 1.00 98.56 102 ILE A N 1
ATOM 847 C CA . ILE A 1 102 ? -3.012 1.280 12.370 1.00 98.56 102 ILE A CA 1
ATOM 848 C C . ILE A 1 102 ? -2.930 0.801 10.917 1.00 98.56 102 ILE A C 1
ATOM 850 O O . ILE A 1 102 ? -1.932 1.054 10.241 1.00 98.56 102 ILE A O 1
ATOM 854 N N . ARG A 1 103 ? -3.977 0.143 10.398 1.00 98.44 103 ARG A N 1
ATOM 855 C CA . ARG A 1 103 ? -4.012 -0.317 8.998 1.00 98.44 103 ARG A CA 1
ATOM 856 C C . ARG A 1 103 ? -3.946 0.851 8.015 1.00 98.44 103 ARG A C 1
ATOM 858 O O . ARG A 1 103 ? -3.181 0.779 7.053 1.00 98.44 103 ARG A O 1
ATOM 865 N N . ALA A 1 104 ? -4.705 1.917 8.265 1.00 98.50 104 ALA A N 1
ATOM 866 C CA . ALA A 1 104 ? -4.693 3.118 7.434 1.00 98.50 104 ALA A CA 1
ATOM 867 C C . ALA A 1 104 ? -3.307 3.783 7.427 1.00 98.50 104 ALA A C 1
ATOM 869 O O . ALA A 1 104 ? -2.765 4.053 6.356 1.00 98.50 104 ALA A O 1
ATOM 870 N N . LEU A 1 105 ? -2.691 3.955 8.602 1.00 98.50 105 LEU A N 1
ATOM 871 C CA . LEU A 1 105 ? -1.344 4.517 8.735 1.00 98.50 105 LEU A CA 1
ATOM 872 C C . LEU A 1 105 ? -0.290 3.652 8.040 1.00 98.50 105 LEU A C 1
ATOM 874 O O . LEU A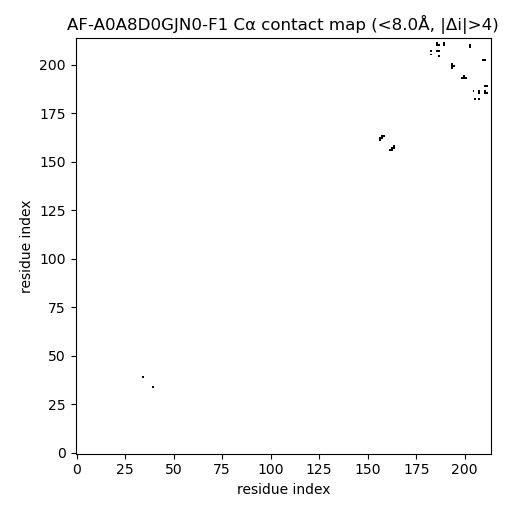 1 105 ? 0.545 4.171 7.303 1.00 98.50 105 LEU A O 1
ATOM 878 N N . LYS A 1 106 ? -0.351 2.326 8.209 1.00 98.50 106 LYS A N 1
ATOM 879 C CA . LYS A 1 106 ? 0.567 1.394 7.542 1.00 98.50 106 LYS A CA 1
ATOM 880 C C . LYS A 1 106 ? 0.447 1.477 6.020 1.00 98.50 106 LYS A C 1
ATOM 882 O O . LYS A 1 106 ? 1.464 1.474 5.330 1.00 98.50 106 LYS A O 1
ATOM 887 N N . LYS A 1 107 ? -0.779 1.573 5.492 1.00 98.50 107 LYS A N 1
ATOM 888 C CA . LYS A 1 107 ? -1.019 1.732 4.051 1.00 98.50 107 LYS A CA 1
ATOM 889 C C . LYS A 1 107 ? -0.477 3.070 3.542 1.00 98.50 107 LYS A C 1
ATOM 891 O O . LYS A 1 107 ? 0.270 3.073 2.568 1.00 98.50 107 LYS A O 1
ATOM 896 N N . ALA A 1 108 ? -0.774 4.168 4.236 1.00 98.44 108 ALA A N 1
ATOM 897 C CA . ALA A 1 108 ? -0.293 5.500 3.876 1.00 98.44 108 ALA A CA 1
ATOM 898 C C . ALA A 1 108 ? 1.243 5.591 3.890 1.00 98.44 108 ALA A C 1
ATOM 900 O O . ALA A 1 108 ? 1.836 6.120 2.951 1.00 98.44 108 ALA A O 1
ATOM 901 N N . ASN A 1 109 ? 1.903 5.022 4.905 1.00 98.56 109 ASN A N 1
ATOM 902 C CA . ASN A 1 109 ? 3.366 4.982 4.970 1.00 98.56 109 ASN A CA 1
ATOM 903 C C . ASN A 1 109 ? 3.964 4.154 3.830 1.00 98.56 109 ASN A C 1
ATOM 905 O O . ASN A 1 109 ? 4.867 4.635 3.150 1.00 98.56 109 ASN A O 1
ATOM 909 N N . LYS A 1 110 ? 3.415 2.965 3.550 1.00 98.50 110 LYS A N 1
ATOM 910 C CA . LYS A 1 110 ? 3.872 2.127 2.431 1.00 98.5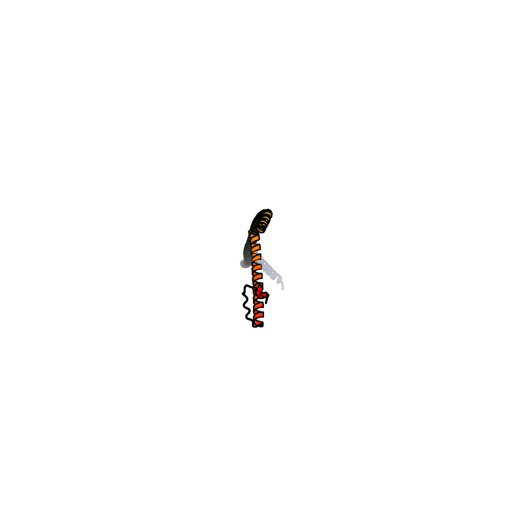0 110 LYS A CA 1
ATOM 911 C C . LYS A 1 110 ? 3.737 2.845 1.083 1.00 98.50 110 LYS A C 1
ATOM 913 O O . LYS A 1 110 ? 4.642 2.777 0.255 1.00 98.50 110 LYS A O 1
ATOM 918 N N . GLU A 1 111 ? 2.628 3.549 0.855 1.00 98.31 111 GLU A N 1
ATOM 919 C CA . GLU A 1 111 ? 2.426 4.350 -0.360 1.00 98.31 111 GLU A CA 1
ATOM 920 C C . GLU A 1 111 ? 3.409 5.527 -0.441 1.00 98.31 111 GLU A C 1
ATOM 922 O O . GLU A 1 111 ? 3.955 5.805 -1.512 1.00 98.31 111 GLU A O 1
ATOM 927 N N . ARG A 1 112 ? 3.692 6.190 0.687 1.00 98.50 112 ARG A N 1
ATOM 928 C CA . ARG A 1 112 ? 4.667 7.286 0.764 1.00 98.50 112 ARG A CA 1
ATOM 929 C C . ARG A 1 112 ? 6.088 6.814 0.461 1.00 98.50 112 ARG A C 1
ATOM 931 O O . ARG A 1 112 ? 6.783 7.463 -0.319 1.00 98.50 112 ARG A O 1
ATOM 938 N N . GLU A 1 113 ? 6.502 5.691 1.039 1.00 98.38 113 GLU A N 1
ATOM 939 C CA . GLU A 1 113 ? 7.807 5.071 0.794 1.00 98.38 113 GLU A CA 1
ATOM 940 C C . GLU A 1 113 ? 7.958 4.660 -0.671 1.00 98.38 113 GLU A C 1
ATOM 942 O O . GLU A 1 113 ? 8.952 5.010 -1.309 1.00 98.38 113 GLU A O 1
ATOM 947 N N . LEU A 1 114 ? 6.944 3.998 -1.241 1.00 98.50 114 LEU A N 1
ATOM 948 C CA . LEU A 1 114 ? 6.953 3.607 -2.649 1.00 98.50 114 LEU A CA 1
ATOM 949 C C . LEU A 1 114 ? 7.038 4.833 -3.567 1.00 98.50 114 LEU A C 1
ATOM 951 O O . LEU A 1 114 ? 7.823 4.846 -4.515 1.00 98.50 114 LEU A O 1
ATOM 955 N N . LYS A 1 115 ? 6.276 5.893 -3.273 1.00 98.56 115 LYS A N 1
ATOM 956 C CA . LYS A 1 115 ? 6.356 7.156 -4.016 1.00 98.56 115 LYS A CA 1
ATOM 957 C C . LYS A 1 115 ? 7.764 7.743 -3.951 1.00 98.56 115 LYS A C 1
ATOM 959 O O . LYS A 1 115 ? 8.295 8.139 -4.987 1.00 98.56 115 LYS A O 1
ATOM 964 N N . GLN A 1 116 ? 8.379 7.774 -2.770 1.00 98.56 116 GLN A N 1
ATOM 965 C CA . GLN A 1 116 ? 9.737 8.286 -2.605 1.00 98.56 116 GLN A CA 1
ATOM 966 C C . GLN A 1 116 ? 10.743 7.467 -3.422 1.00 98.56 116 GLN A C 1
ATOM 968 O O . GLN A 1 116 ? 11.541 8.045 -4.160 1.00 98.56 116 GLN A O 1
ATOM 973 N N . GLN A 1 117 ? 10.661 6.135 -3.371 1.00 98.44 117 GLN A N 1
ATOM 974 C CA . GLN A 1 117 ? 11.503 5.252 -4.182 1.00 98.44 117 GLN A CA 1
ATOM 975 C C . GLN A 1 117 ? 11.352 5.565 -5.674 1.00 98.44 117 GLN A C 1
ATOM 977 O O . GLN A 1 117 ? 12.346 5.864 -6.337 1.00 98.44 117 GLN A O 1
ATOM 982 N N . ARG A 1 118 ? 10.118 5.633 -6.189 1.00 98.31 118 ARG A N 1
ATOM 983 C CA . ARG A 1 118 ? 9.854 5.956 -7.602 1.00 98.31 118 ARG A CA 1
ATOM 984 C C . ARG A 1 118 ? 10.391 7.322 -8.015 1.00 98.31 118 ARG A C 1
ATOM 986 O O . ARG A 1 118 ? 10.950 7.447 -9.101 1.00 98.31 118 ARG A O 1
ATOM 993 N N . VAL A 1 119 ? 10.271 8.338 -7.160 1.00 98.56 119 VAL A N 1
ATOM 994 C CA . VAL A 1 119 ? 10.838 9.671 -7.424 1.00 98.56 119 VAL A CA 1
ATOM 995 C C . VAL A 1 119 ? 12.361 9.598 -7.551 1.00 98.56 119 VAL A C 1
ATOM 997 O O . VAL A 1 119 ? 12.923 10.179 -8.480 1.00 98.56 119 VAL A O 1
ATOM 1000 N N . THR A 1 120 ? 13.033 8.850 -6.670 1.00 98.44 120 THR A N 1
ATOM 1001 C CA . THR A 1 120 ? 14.495 8.692 -6.743 1.00 98.44 120 THR A CA 1
ATOM 1002 C C . THR A 1 120 ? 14.940 7.906 -7.979 1.00 98.44 120 THR A C 1
ATOM 1004 O O . THR A 1 120 ? 15.909 8.294 -8.631 1.00 98.44 120 THR A O 1
ATOM 1007 N N . GLU A 1 121 ? 14.222 6.843 -8.354 1.00 98.38 121 GLU A N 1
ATOM 1008 C CA . GLU A 1 121 ? 14.484 6.066 -9.572 1.00 98.38 121 GLU A CA 1
ATOM 1009 C C . GLU A 1 121 ? 14.297 6.920 -10.826 1.00 98.38 121 GLU A C 1
ATOM 1011 O O . GLU A 1 121 ? 15.150 6.921 -11.713 1.00 98.38 121 GLU A O 1
ATOM 1016 N N . LEU A 1 122 ? 13.223 7.709 -10.874 1.00 98.50 122 LEU A N 1
ATOM 1017 C CA . LEU A 1 122 ? 12.931 8.613 -11.980 1.00 98.50 122 LEU A CA 1
ATOM 1018 C C . LEU A 1 122 ? 13.995 9.708 -12.115 1.00 98.50 122 LEU A C 1
ATOM 1020 O O . LEU A 1 122 ? 14.399 10.028 -13.232 1.00 98.50 122 LEU A O 1
ATOM 1024 N N . ALA A 1 123 ? 14.494 10.254 -11.003 1.00 98.50 123 ALA A N 1
ATOM 1025 C CA . ALA A 1 123 ? 15.599 11.209 -11.025 1.00 98.50 123 ALA A CA 1
ATOM 1026 C C . ALA A 1 123 ? 16.884 10.581 -11.600 1.00 98.50 123 ALA A C 1
ATOM 1028 O O . ALA A 1 123 ? 17.502 11.160 -12.496 1.00 98.50 123 ALA A O 1
ATOM 1029 N N . LYS A 1 124 ? 17.243 9.365 -11.159 1.00 98.56 124 LYS A N 1
ATOM 1030 C CA . LYS A 1 124 ? 18.392 8.612 -11.696 1.00 98.56 124 LYS A CA 1
ATOM 1031 C C . LYS A 1 124 ? 18.228 8.309 -13.187 1.00 98.56 124 LYS A C 1
ATOM 1033 O O . LYS A 1 124 ? 19.151 8.537 -13.965 1.00 98.56 124 LYS A O 1
ATOM 1038 N N . ALA A 1 125 ? 17.050 7.848 -13.605 1.00 98.44 125 ALA A N 1
ATOM 1039 C CA . ALA A 1 125 ? 16.753 7.545 -15.002 1.00 98.44 125 ALA A CA 1
ATOM 1040 C C . ALA A 1 125 ? 16.849 8.792 -15.894 1.00 98.44 125 ALA A C 1
ATOM 1042 O O . ALA A 1 125 ? 17.447 8.732 -16.967 1.00 98.44 125 ALA A O 1
ATOM 1043 N N . LYS A 1 126 ? 16.333 9.941 -15.434 1.00 98.50 126 LYS A N 1
ATOM 1044 C CA . LYS A 1 126 ? 16.457 11.222 -16.149 1.00 98.50 126 LYS A CA 1
ATOM 1045 C C . LYS A 1 126 ? 17.912 11.650 -16.314 1.00 98.50 126 LYS A C 1
ATOM 1047 O O . LYS A 1 126 ? 18.296 12.055 -17.411 1.00 98.50 126 LYS A O 1
ATOM 1052 N N . LEU A 1 127 ? 18.721 11.527 -15.260 1.00 98.56 127 LEU A N 1
ATOM 1053 C CA . LEU A 1 127 ? 20.151 11.828 -15.329 1.00 98.56 127 LEU A CA 1
ATOM 1054 C C . LEU A 1 127 ? 20.853 10.910 -16.339 1.00 98.56 127 LEU A C 1
ATOM 1056 O O . LEU A 1 127 ? 21.541 11.391 -17.239 1.00 98.56 127 LEU A O 1
ATOM 1060 N N . ASN A 1 128 ? 20.613 9.600 -16.257 1.00 98.44 128 ASN A N 1
ATOM 1061 C CA . ASN A 1 128 ? 21.182 8.625 -17.186 1.00 98.44 128 ASN A CA 1
ATOM 1062 C C . ASN A 1 128 ? 20.787 8.932 -18.633 1.00 98.44 128 ASN A C 1
ATOM 1064 O O . ASN A 1 128 ? 21.656 8.991 -19.500 1.00 98.44 128 ASN A O 1
ATOM 1068 N N . MET A 1 129 ? 19.511 9.220 -18.892 1.00 98.38 129 MET A N 1
ATOM 1069 C CA . MET A 1 129 ? 19.022 9.597 -20.219 1.00 98.38 129 MET A CA 1
ATOM 1070 C C . MET A 1 129 ? 19.734 10.845 -20.756 1.00 98.38 129 MET A C 1
ATOM 1072 O O . MET A 1 129 ? 20.160 10.854 -21.910 1.00 98.38 129 MET A O 1
ATOM 1076 N N . ALA A 1 130 ? 19.912 11.880 -19.929 1.00 98.38 130 ALA A N 1
ATOM 1077 C CA . ALA A 1 130 ? 20.624 13.092 -20.326 1.00 98.38 130 ALA A CA 1
ATOM 1078 C C . ALA A 1 130 ? 22.088 12.798 -20.695 1.00 98.38 130 ALA A C 1
ATOM 1080 O O . ALA A 1 130 ? 22.560 13.237 -21.747 1.00 98.38 130 ALA A O 1
ATOM 1081 N N . THR A 1 131 ? 22.790 11.995 -19.886 1.00 98.44 131 THR A N 1
ATOM 1082 C CA . THR A 1 131 ? 24.183 11.614 -20.178 1.00 98.44 131 THR A CA 1
ATOM 1083 C C . THR A 1 131 ? 24.298 10.783 -21.456 1.00 98.44 131 THR A C 1
ATOM 1085 O O . THR A 1 131 ? 25.191 11.024 -22.270 1.00 98.44 131 THR A O 1
ATOM 1088 N N . LEU A 1 132 ? 23.380 9.838 -21.683 1.00 98.44 132 LEU A N 1
ATOM 1089 C CA . LEU A 1 132 ? 23.362 9.006 -22.885 1.00 98.44 132 LEU A CA 1
ATOM 1090 C C . LEU A 1 132 ? 23.063 9.839 -24.131 1.00 98.44 132 LEU A C 1
ATOM 1092 O O . LEU A 1 132 ? 23.746 9.692 -25.141 1.00 98.44 132 LEU A O 1
ATOM 1096 N N . LYS A 1 133 ? 22.109 10.772 -24.039 1.00 98.44 133 LYS A N 1
ATOM 1097 C CA . LYS A 1 133 ? 21.791 11.713 -25.117 1.00 98.44 133 LYS A CA 1
ATOM 1098 C C . LYS A 1 133 ? 22.997 12.581 -25.471 1.00 98.44 133 LYS A C 1
ATOM 1100 O O . LYS A 1 133 ? 23.294 12.763 -26.647 1.00 98.44 133 LYS A O 1
ATOM 1105 N N . GLN A 1 134 ? 23.742 13.056 -24.471 1.00 98.44 134 GLN A N 1
ATOM 1106 C CA . GLN A 1 134 ? 24.968 13.817 -24.705 1.00 98.44 134 GLN A CA 1
ATOM 1107 C C . GLN A 1 134 ? 26.054 12.966 -25.382 1.00 98.44 134 GLN A C 1
ATOM 1109 O O . GLN A 1 134 ? 26.698 13.432 -26.322 1.00 98.44 134 GLN A O 1
ATOM 1114 N N . LYS A 1 135 ? 26.255 11.716 -24.941 1.00 98.12 135 LYS A N 1
ATOM 1115 C CA . LYS A 1 135 ? 27.196 10.780 -25.582 1.00 98.12 135 LYS A CA 1
ATOM 1116 C C . LYS A 1 135 ? 26.810 10.507 -27.034 1.00 98.12 135 LYS A C 1
ATOM 1118 O O . LYS A 1 135 ? 27.667 10.591 -27.909 1.00 98.12 135 LYS A O 1
ATOM 1123 N N . HIS A 1 136 ? 25.531 10.240 -27.289 1.00 98.19 136 HIS A N 1
ATOM 1124 C CA . HIS A 1 136 ? 25.011 10.026 -28.634 1.00 98.19 136 HIS A CA 1
ATOM 1125 C C . HIS A 1 136 ? 25.250 11.247 -29.525 1.00 98.19 136 HIS A C 1
ATOM 1127 O O . HIS A 1 136 ? 25.786 11.098 -30.618 1.00 98.19 136 HIS A O 1
ATOM 1133 N N . GLN A 1 137 ? 24.952 12.454 -29.034 1.00 98.12 137 GLN A N 1
ATOM 1134 C CA . GLN A 1 137 ? 25.191 13.684 -29.786 1.00 98.12 137 GLN A CA 1
ATOM 1135 C C . GLN A 1 137 ? 26.671 13.846 -30.156 1.00 98.12 137 GLN A C 1
ATOM 1137 O O . GLN A 1 137 ? 26.986 14.120 -31.309 1.00 98.12 137 GLN A O 1
ATOM 1142 N N . ARG A 1 138 ? 27.588 13.620 -29.204 1.00 97.94 138 ARG A N 1
ATOM 1143 C CA . ARG A 1 138 ? 29.040 13.695 -29.452 1.00 97.94 138 ARG A CA 1
ATOM 1144 C C . ARG A 1 138 ? 29.490 12.705 -30.527 1.00 97.94 138 ARG A C 1
ATOM 1146 O O . ARG A 1 138 ? 30.252 13.075 -31.417 1.00 97.94 138 ARG A O 1
ATOM 1153 N N . LEU A 1 139 ? 29.023 11.458 -30.447 1.00 97.00 139 LEU A N 1
ATOM 1154 C CA . LEU A 1 139 ? 29.346 10.425 -31.433 1.00 97.00 139 LEU A CA 1
ATOM 1155 C C . LEU A 1 139 ? 28.758 10.750 -32.807 1.00 97.00 139 LEU A C 1
ATOM 1157 O O . LEU A 1 139 ? 29.460 10.619 -33.802 1.00 97.00 139 LEU A O 1
ATOM 1161 N N . SER A 1 140 ? 27.515 11.227 -32.855 1.00 97.25 140 SER A N 1
ATOM 1162 C CA . SER A 1 140 ? 26.840 11.630 -34.090 1.00 97.25 140 SER A CA 1
ATOM 1163 C C . SER A 1 140 ? 27.594 12.759 -34.797 1.00 97.25 140 SER A C 1
ATOM 1165 O O . SER A 1 140 ? 27.918 12.649 -35.978 1.00 97.25 140 SER A O 1
ATOM 1167 N N . THR A 1 141 ? 28.003 13.795 -34.058 1.00 96.88 141 THR A N 1
ATOM 1168 C CA . THR A 1 141 ? 28.835 14.876 -34.604 1.00 96.88 141 THR A CA 1
ATOM 1169 C C . THR A 1 141 ? 30.171 14.356 -35.135 1.00 96.88 141 THR A C 1
ATOM 1171 O O . THR A 1 141 ? 30.592 14.748 -36.221 1.00 96.88 141 THR A O 1
ATOM 1174 N N . LYS A 1 142 ? 30.830 13.441 -34.415 1.00 95.50 142 LYS A N 1
ATOM 1175 C CA . LYS A 1 142 ? 32.098 12.848 -34.859 1.00 95.50 142 LYS A CA 1
ATOM 1176 C C . LYS A 1 142 ? 31.925 11.987 -36.118 1.00 95.50 142 LYS A C 1
ATOM 1178 O O . LYS A 1 142 ? 32.737 12.071 -37.033 1.00 95.50 142 LYS A O 1
ATOM 1183 N N . LEU A 1 143 ? 30.842 11.215 -36.203 1.00 94.81 143 LEU A N 1
ATOM 1184 C CA . LEU A 1 143 ? 30.484 10.442 -37.395 1.00 94.81 143 LEU A CA 1
ATOM 1185 C C . LEU A 1 143 ? 30.251 11.363 -38.602 1.00 94.81 143 LEU A C 1
ATOM 1187 O O . LEU A 1 143 ? 30.752 11.096 -39.691 1.00 94.81 143 LEU A O 1
ATOM 1191 N N . GLN A 1 144 ? 29.549 12.480 -38.397 1.00 94.31 144 GLN A N 1
ATOM 1192 C CA . GLN A 1 144 ? 29.326 13.478 -39.440 1.00 94.31 144 GLN A CA 1
ATOM 1193 C C . GLN A 1 144 ? 30.644 14.100 -39.918 1.00 94.31 144 GLN A C 1
ATOM 1195 O O . GLN A 1 144 ? 30.843 14.240 -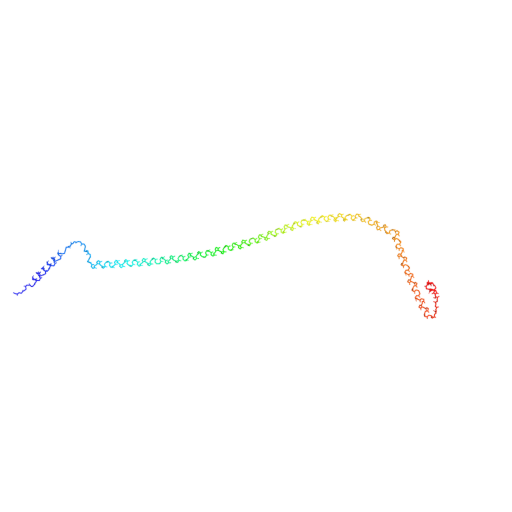41.123 1.00 94.31 144 GLN A O 1
ATOM 1200 N N . GLN A 1 145 ? 31.570 14.420 -39.009 1.00 94.00 145 GLN A N 1
ATOM 1201 C CA . GLN A 1 145 ? 32.910 14.894 -39.377 1.00 94.00 145 GLN A CA 1
ATOM 1202 C C . GLN A 1 145 ? 33.664 13.860 -40.220 1.00 94.00 145 GLN A C 1
ATOM 1204 O O . GLN A 1 145 ? 34.308 14.214 -41.206 1.00 94.00 145 GLN A O 1
ATOM 1209 N N . TYR A 1 146 ? 33.533 12.574 -39.887 1.00 94.25 146 TYR A N 1
ATOM 1210 C CA . TYR A 1 146 ? 34.174 11.503 -40.645 1.00 94.25 146 TYR A CA 1
ATOM 1211 C C . TYR A 1 146 ? 33.506 11.167 -41.985 1.00 94.25 146 TYR A C 1
ATOM 1213 O O . TYR A 1 146 ? 34.101 10.450 -42.790 1.00 94.25 146 TYR A O 1
ATOM 1221 N N . SER A 1 147 ? 32.330 11.730 -42.286 1.00 93.94 147 SER A N 1
ATOM 1222 C CA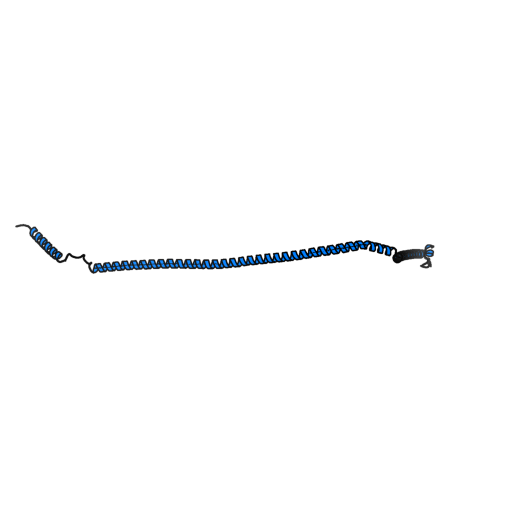 . SER A 1 147 ? 31.650 11.511 -43.571 1.00 93.94 147 SER A CA 1
ATOM 1223 C C . SER A 1 147 ? 32.487 11.946 -44.777 1.00 93.94 147 SER A C 1
ATOM 1225 O O . SER A 1 147 ? 32.383 11.339 -45.839 1.00 93.94 147 SER A O 1
ATOM 1227 N N . ILE A 1 148 ? 33.352 12.954 -44.613 1.00 91.38 148 ILE A N 1
ATOM 1228 C CA . ILE A 1 148 ? 34.252 13.425 -45.674 1.00 91.38 148 ILE A CA 1
ATOM 1229 C C . ILE A 1 148 ? 35.277 12.342 -46.018 1.00 91.38 148 ILE A C 1
ATOM 1231 O O . ILE A 1 148 ? 35.485 12.054 -47.194 1.00 91.38 148 ILE A O 1
ATOM 1235 N N . PHE A 1 149 ? 35.879 11.707 -45.008 1.00 92.62 149 PHE A N 1
ATOM 1236 C CA . PHE A 1 149 ? 36.827 10.616 -45.237 1.00 92.62 149 PHE A CA 1
ATOM 1237 C C . PHE A 1 149 ? 36.140 9.404 -45.849 1.00 92.62 149 PHE A C 1
ATOM 1239 O O . PHE A 1 149 ? 36.708 8.801 -46.750 1.00 92.62 149 PHE A O 1
ATOM 1246 N N . ASN A 1 150 ? 34.915 9.082 -45.419 1.00 90.56 150 ASN A N 1
ATOM 1247 C CA . ASN A 1 150 ? 34.168 7.980 -46.019 1.00 90.56 150 ASN A CA 1
ATOM 1248 C C . ASN A 1 150 ? 33.922 8.226 -47.518 1.00 90.56 150 ASN A C 1
ATOM 1250 O O . ASN A 1 150 ? 34.324 7.418 -48.345 1.00 90.56 150 ASN A O 1
ATOM 1254 N N . LYS A 1 151 ? 33.410 9.410 -47.882 1.00 92.56 151 LYS A N 1
ATOM 1255 C CA . LYS A 1 151 ? 33.218 9.804 -49.290 1.00 92.56 151 LYS A CA 1
ATOM 1256 C C . LYS A 1 151 ? 34.517 9.793 -50.096 1.00 92.56 151 LYS A C 1
ATOM 1258 O O . LYS A 1 151 ? 34.525 9.427 -51.267 1.00 92.56 151 LYS A O 1
ATOM 1263 N N . TYR A 1 152 ? 35.619 10.233 -49.489 1.00 92.44 152 TYR A N 1
ATOM 1264 C CA . TYR A 1 152 ? 36.927 10.188 -50.134 1.00 92.44 152 TYR A CA 1
ATOM 1265 C C . TYR A 1 152 ? 37.368 8.745 -50.400 1.00 92.44 152 TYR A C 1
ATOM 1267 O O . TYR A 1 152 ? 37.767 8.432 -51.517 1.00 92.44 152 TYR A O 1
ATOM 1275 N N . LEU A 1 153 ? 37.261 7.864 -49.403 1.00 92.94 153 LEU A N 1
ATOM 1276 C CA . LEU A 1 153 ? 37.620 6.454 -49.537 1.00 92.94 153 LEU A CA 1
ATOM 1277 C C . LEU A 1 153 ? 36.746 5.746 -50.576 1.00 92.94 153 LEU A C 1
ATOM 1279 O O . LEU A 1 153 ? 37.292 5.040 -51.417 1.00 92.94 153 LEU A O 1
ATOM 1283 N N . GLU A 1 154 ? 35.433 5.990 -50.579 1.00 92.25 154 GLU A N 1
ATOM 1284 C CA . GLU A 1 154 ? 34.514 5.502 -51.618 1.00 92.25 154 GLU A CA 1
ATOM 1285 C C . GLU A 1 154 ? 35.006 5.897 -53.016 1.00 92.25 154 GLU A C 1
ATOM 1287 O O . GLU A 1 154 ? 35.128 5.047 -53.897 1.00 92.25 154 GLU A O 1
ATOM 1292 N N . LYS A 1 155 ? 35.391 7.165 -53.200 1.00 92.62 155 LYS A N 1
ATOM 1293 C CA . LYS A 1 155 ? 35.897 7.667 -54.482 1.00 92.62 155 LYS A CA 1
ATOM 1294 C C . LYS A 1 155 ? 37.253 7.071 -54.874 1.00 92.62 155 LYS A C 1
ATOM 1296 O O . LYS A 1 155 ? 37.487 6.794 -56.047 1.00 92.62 155 LYS A O 1
ATOM 1301 N N . VAL A 1 156 ? 38.160 6.870 -53.919 1.00 92.94 156 VAL A N 1
ATOM 1302 C CA . VAL A 1 156 ? 39.457 6.221 -54.182 1.00 92.94 156 VAL A CA 1
ATOM 1303 C C . VAL A 1 156 ? 39.257 4.767 -54.603 1.00 92.94 156 VAL A C 1
ATOM 1305 O O . VAL A 1 156 ? 39.891 4.318 -55.556 1.00 92.94 156 VAL A O 1
ATOM 1308 N N . VAL A 1 157 ? 38.355 4.044 -53.936 1.00 92.25 157 VAL A N 1
ATOM 1309 C CA . VAL A 1 157 ? 38.004 2.667 -54.303 1.00 92.25 157 VAL A CA 1
ATOM 1310 C C . VAL A 1 157 ? 37.381 2.626 -55.696 1.00 92.25 157 VAL A C 1
ATOM 1312 O O . VAL A 1 157 ? 37.788 1.799 -56.507 1.00 92.25 157 VAL A O 1
ATOM 1315 N N . GLU A 1 158 ? 36.468 3.543 -56.014 1.00 89.56 158 GLU A N 1
ATOM 1316 C CA . GLU A 1 158 ? 35.838 3.629 -57.336 1.00 89.56 158 GLU A CA 1
ATOM 1317 C C . GLU A 1 158 ? 36.869 3.793 -58.467 1.00 89.56 158 GLU A C 1
ATOM 1319 O O . GLU A 1 158 ? 36.768 3.124 -59.496 1.00 89.56 158 GLU A O 1
ATOM 1324 N N . ILE A 1 159 ? 37.887 4.635 -58.255 1.00 89.31 159 ILE A N 1
ATOM 1325 C CA . ILE A 1 159 ? 38.936 4.941 -59.245 1.00 89.31 159 ILE A CA 1
ATOM 1326 C C . ILE A 1 159 ? 40.036 3.863 -59.287 1.00 89.31 159 ILE A C 1
ATOM 1328 O O . ILE A 1 159 ? 40.824 3.824 -60.236 1.00 89.31 159 ILE A O 1
ATOM 1332 N N . SER A 1 160 ? 40.097 2.982 -58.285 1.00 91.31 160 SER A N 1
ATOM 1333 C CA . SER A 1 160 ? 41.150 1.972 -58.171 1.00 91.31 160 SER A CA 1
ATOM 1334 C C . SER A 1 160 ? 41.221 1.046 -59.389 1.00 91.31 160 SER A C 1
ATOM 1336 O O . SER A 1 160 ? 40.220 0.739 -60.045 1.00 91.31 160 SER A O 1
ATOM 1338 N N . GLU A 1 161 ? 42.432 0.570 -59.681 1.00 90.00 161 GLU A N 1
ATOM 1339 C CA . GLU A 1 161 ? 42.658 -0.406 -60.748 1.00 90.00 161 GLU A CA 1
ATOM 1340 C C . GLU A 1 161 ? 41.860 -1.689 -60.513 1.00 90.00 161 GLU A C 1
ATOM 1342 O O . GLU A 1 161 ? 41.345 -2.252 -61.471 1.00 90.00 161 GLU A O 1
ATOM 1347 N N . GLU A 1 162 ? 41.660 -2.081 -59.253 1.00 89.31 162 GLU A N 1
ATOM 1348 C CA . GLU A 1 162 ? 40.841 -3.233 -58.874 1.00 89.31 162 GLU A CA 1
ATOM 1349 C C . GLU A 1 162 ? 39.372 -3.056 -59.291 1.00 89.31 162 GLU A C 1
ATOM 1351 O O . GLU A 1 162 ? 38.800 -3.930 -59.938 1.00 89.31 162 GLU A O 1
ATOM 1356 N N . SER A 1 163 ? 38.768 -1.894 -59.009 1.00 90.19 163 SER A N 1
ATOM 1357 C CA . SER A 1 163 ? 37.399 -1.562 -59.445 1.00 90.19 163 SER A CA 1
ATOM 1358 C C . SER A 1 163 ? 37.278 -1.575 -60.974 1.00 90.19 163 SER A C 1
ATOM 1360 O O . SER A 1 163 ? 36.357 -2.173 -61.546 1.00 90.19 163 SER A O 1
ATOM 1362 N N . ARG A 1 164 ? 38.260 -0.982 -61.666 1.00 90.50 164 ARG A N 1
ATOM 1363 C CA . ARG A 1 164 ? 38.323 -0.990 -63.135 1.00 90.50 164 ARG A CA 1
ATOM 1364 C C . ARG A 1 164 ? 38.473 -2.403 -63.689 1.00 90.50 164 ARG A C 1
ATOM 1366 O O . ARG A 1 164 ? 37.823 -2.740 -64.680 1.00 90.50 164 ARG A O 1
ATOM 1373 N N . TRP A 1 165 ? 39.309 -3.224 -63.065 1.00 92.94 165 TRP A N 1
ATOM 1374 C CA . TRP A 1 165 ? 39.557 -4.591 -63.493 1.00 92.94 165 TRP A CA 1
ATOM 1375 C C . TRP A 1 165 ? 38.335 -5.475 -63.272 1.00 92.94 165 TRP A C 1
ATOM 1377 O O . TRP A 1 165 ? 37.914 -6.159 -64.205 1.00 92.94 165 TRP A O 1
ATOM 1387 N N . ALA A 1 166 ? 37.670 -5.352 -62.122 1.00 92.50 166 ALA A N 1
ATOM 1388 C CA . ALA A 1 166 ? 36.390 -5.998 -61.855 1.00 92.50 166 ALA A CA 1
ATOM 1389 C C . ALA A 1 166 ? 35.326 -5.609 -62.898 1.00 92.50 166 ALA A C 1
ATOM 1391 O O . ALA A 1 166 ? 34.620 -6.472 -63.422 1.00 92.50 166 ALA A O 1
ATOM 1392 N N . HIS A 1 167 ? 35.233 -4.328 -63.278 1.00 92.25 167 HIS A N 1
ATOM 1393 C CA . HIS A 1 167 ? 34.311 -3.883 -64.329 1.00 92.25 167 HIS A CA 1
ATOM 1394 C C . HIS A 1 167 ? 34.642 -4.492 -65.705 1.00 92.25 167 HIS A C 1
ATOM 1396 O O . HIS A 1 167 ? 33.738 -4.945 -66.419 1.00 92.25 167 HIS A O 1
ATOM 1402 N N . ILE A 1 168 ? 35.923 -4.522 -66.094 1.00 93.81 168 ILE A N 1
ATOM 1403 C CA . ILE A 1 168 ? 36.369 -5.136 -67.355 1.00 93.81 168 ILE A CA 1
ATOM 1404 C C . ILE A 1 168 ? 36.060 -6.632 -67.356 1.00 93.81 168 ILE A C 1
ATOM 1406 O O . ILE A 1 168 ? 35.480 -7.119 -68.327 1.00 93.81 168 ILE A O 1
ATOM 1410 N N . GLN A 1 169 ? 36.374 -7.345 -66.274 1.00 95.31 169 GLN A N 1
ATOM 1411 C CA . GLN A 1 169 ? 36.078 -8.770 -66.140 1.00 95.31 169 GLN A CA 1
ATOM 1412 C C . GLN A 1 169 ? 34.576 -9.050 -66.220 1.00 95.31 169 GLN A C 1
ATOM 1414 O O . GLN A 1 169 ? 34.164 -9.904 -67.003 1.00 95.31 169 GLN A O 1
ATOM 1419 N N . ASN A 1 170 ? 33.745 -8.288 -65.505 1.00 94.81 170 ASN A N 1
ATOM 1420 C CA . ASN A 1 170 ? 32.287 -8.421 -65.566 1.00 94.81 170 ASN A CA 1
ATOM 1421 C C . ASN A 1 170 ? 31.746 -8.168 -66.983 1.00 94.81 170 ASN A C 1
ATOM 1423 O O . ASN A 1 170 ? 30.882 -8.897 -67.475 1.00 94.81 170 ASN A O 1
ATOM 1427 N N . THR A 1 171 ? 32.281 -7.158 -67.674 1.00 95.88 171 THR A N 1
ATOM 1428 C CA . THR A 1 171 ? 31.898 -6.847 -69.058 1.00 95.88 171 THR A CA 1
ATOM 1429 C C . THR A 1 171 ? 32.336 -7.948 -70.022 1.00 95.88 171 THR A C 1
ATOM 1431 O O . THR A 1 171 ? 31.555 -8.356 -70.884 1.00 95.88 171 THR A O 1
ATOM 1434 N N . ALA A 1 172 ? 33.565 -8.447 -69.881 1.00 96.19 172 ALA 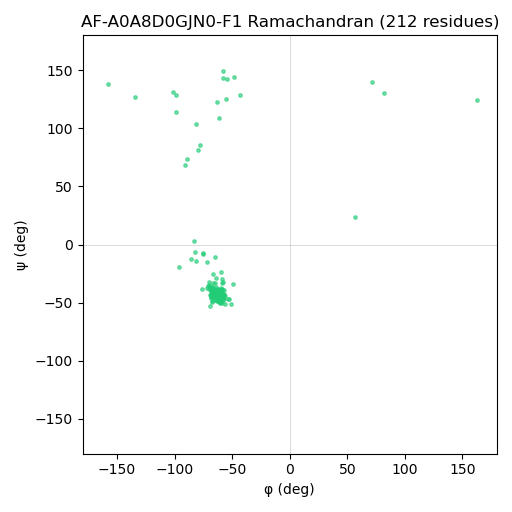A N 1
ATOM 1435 C CA . ALA A 1 172 ? 34.095 -9.538 -70.686 1.00 96.19 172 ALA A CA 1
ATOM 1436 C C . ALA A 1 172 ? 33.275 -10.816 -70.474 1.00 96.19 172 ALA A C 1
ATOM 1438 O O . ALA A 1 172 ? 32.813 -11.395 -71.451 1.00 96.19 172 ALA A O 1
ATOM 1439 N N . ALA A 1 173 ? 32.988 -11.190 -69.224 1.00 96.50 173 ALA A N 1
ATOM 1440 C CA . ALA A 1 173 ? 32.129 -12.324 -68.892 1.00 96.50 173 ALA A CA 1
ATOM 1441 C C . ALA A 1 173 ? 30.742 -12.199 -69.546 1.00 96.50 173 ALA A C 1
ATOM 1443 O O . ALA A 1 173 ? 30.266 -13.145 -70.176 1.00 96.50 173 ALA A O 1
ATOM 1444 N N . LYS A 1 174 ? 30.126 -11.007 -69.492 1.00 96.56 174 LYS A N 1
ATOM 1445 C CA . LYS A 1 174 ? 28.840 -10.734 -70.152 1.00 96.56 174 LYS A CA 1
ATOM 1446 C C . LYS A 1 174 ? 28.916 -10.888 -71.677 1.00 96.56 174 LYS A C 1
ATOM 1448 O O . LYS A 1 174 ? 28.010 -11.471 -72.271 1.00 96.56 174 LYS A O 1
ATOM 1453 N N . LYS A 1 175 ? 29.978 -10.386 -72.319 1.00 96.56 175 LYS A N 1
ATOM 1454 C CA . LYS A 1 175 ? 30.188 -10.527 -73.773 1.00 96.56 175 LYS A CA 1
ATOM 1455 C C . LYS A 1 175 ? 30.454 -11.977 -74.180 1.00 96.56 175 LYS A C 1
ATOM 1457 O O . LYS A 1 175 ? 29.873 -12.430 -75.159 1.00 96.56 175 LYS A O 1
ATOM 1462 N N . THR A 1 176 ? 31.270 -12.708 -73.424 1.00 96.19 176 THR A N 1
ATOM 1463 C CA . THR A 1 176 ? 31.549 -14.132 -73.658 1.00 96.19 176 THR A CA 1
ATOM 1464 C C . THR A 1 176 ? 30.274 -14.961 -73.564 1.00 96.19 176 THR A C 1
ATOM 1466 O O . THR A 1 176 ? 30.021 -15.786 -74.438 1.00 96.19 176 THR A O 1
ATOM 1469 N N . LEU A 1 177 ? 29.432 -14.693 -72.560 1.00 96.38 177 LEU A N 1
ATOM 1470 C CA . LEU A 1 177 ? 28.133 -15.349 -72.433 1.00 96.38 177 LEU A CA 1
ATOM 1471 C C . LEU A 1 177 ? 27.239 -15.060 -73.647 1.00 96.38 177 LEU A C 1
ATOM 1473 O O . LEU A 1 177 ? 26.681 -15.985 -74.224 1.00 96.38 177 LEU A O 1
ATOM 1477 N N . MET A 1 178 ? 27.144 -13.796 -74.074 1.00 96.50 178 MET A N 1
ATOM 1478 C CA . MET A 1 178 ? 26.351 -13.410 -75.246 1.00 96.50 178 MET A CA 1
ATOM 1479 C C . MET A 1 178 ? 26.852 -14.074 -76.533 1.00 96.50 178 MET A C 1
ATOM 1481 O O . MET A 1 178 ? 26.044 -14.579 -77.308 1.00 96.50 178 MET A O 1
ATOM 1485 N N . LEU A 1 179 ? 28.170 -14.112 -76.746 1.00 93.88 179 LEU A N 1
ATOM 1486 C CA . LEU A 1 179 ? 28.764 -14.796 -77.890 1.00 93.88 179 LEU A CA 1
ATOM 1487 C C . LEU A 1 179 ? 28.445 -16.294 -77.858 1.00 93.88 179 LEU A C 1
ATOM 1489 O O . LEU A 1 179 ? 28.049 -16.841 -78.881 1.00 93.88 179 LEU A O 1
ATOM 1493 N N . GLY A 1 180 ? 28.555 -16.942 -76.695 1.00 92.31 180 GLY A N 1
ATOM 1494 C CA . GLY A 1 180 ? 28.153 -18.337 -76.513 1.00 92.31 180 GLY A CA 1
ATOM 1495 C C . GLY A 1 180 ? 26.681 -18.568 -76.860 1.00 92.31 180 GLY A C 1
ATOM 1496 O O . GLY A 1 180 ? 26.364 -19.501 -77.593 1.00 92.31 180 GLY A O 1
ATOM 1497 N N . THR A 1 181 ? 25.787 -17.678 -76.422 1.00 93.56 181 THR A N 1
ATOM 1498 C CA . THR A 1 181 ? 24.360 -17.733 -76.774 1.00 93.56 181 THR A CA 1
ATOM 1499 C C . THR A 1 181 ? 24.133 -17.596 -78.280 1.00 93.56 181 THR A C 1
ATOM 1501 O O . THR A 1 181 ? 23.355 -18.365 -78.840 1.00 93.56 181 THR A O 1
ATOM 1504 N N . ILE A 1 182 ? 24.820 -16.663 -78.951 1.00 92.50 182 ILE A N 1
ATOM 1505 C CA . ILE A 1 182 ? 24.721 -16.492 -80.411 1.00 92.50 182 ILE A CA 1
ATOM 1506 C C . ILE A 1 182 ? 25.235 -17.743 -81.125 1.00 92.50 182 ILE A C 1
ATOM 1508 O O . ILE A 1 182 ? 24.526 -18.280 -81.969 1.00 92.50 182 ILE A O 1
ATOM 1512 N N . LYS A 1 183 ? 26.418 -18.249 -80.749 1.00 91.19 183 LYS A N 1
ATOM 1513 C CA . LYS A 1 183 ? 26.988 -19.484 -81.309 1.00 91.19 183 LYS A CA 1
ATOM 1514 C C . LYS A 1 183 ? 26.007 -20.652 -81.197 1.00 91.19 183 LYS A C 1
ATOM 1516 O O . LYS A 1 183 ? 25.759 -21.342 -82.181 1.00 91.19 183 LYS A O 1
ATOM 1521 N N . MET A 1 184 ? 25.402 -20.832 -80.023 1.00 91.00 184 MET A N 1
ATOM 1522 C CA . MET A 1 184 ? 24.410 -21.884 -79.794 1.00 91.00 184 MET A CA 1
ATOM 1523 C C . MET A 1 184 ? 23.148 -21.686 -80.636 1.00 91.00 184 MET A C 1
ATOM 1525 O O . MET A 1 184 ? 22.648 -22.646 -81.214 1.00 91.00 184 MET A O 1
ATOM 1529 N N . ALA A 1 185 ? 22.635 -20.458 -80.742 1.00 91.44 185 ALA A N 1
ATOM 1530 C CA . ALA A 1 185 ? 21.470 -20.164 -81.571 1.00 91.44 185 ALA A CA 1
ATOM 1531 C C . ALA A 1 185 ? 21.740 -20.444 -83.060 1.00 91.44 185 ALA A C 1
ATOM 1533 O O . ALA A 1 185 ? 20.932 -21.113 -83.702 1.00 91.44 185 ALA A O 1
ATOM 1534 N N . THR A 1 186 ? 22.886 -20.002 -83.587 1.00 90.00 186 THR A N 1
ATOM 1535 C CA . THR A 1 186 ? 23.307 -20.254 -84.974 1.00 90.00 186 THR A CA 1
ATOM 1536 C C . THR A 1 186 ? 23.436 -21.746 -85.255 1.00 90.00 186 THR A C 1
ATOM 1538 O O . THR A 1 186 ? 22.844 -22.234 -86.216 1.00 90.00 186 THR A O 1
ATOM 1541 N N . LEU A 1 187 ? 24.135 -22.491 -84.393 1.00 86.75 187 LEU A N 1
ATOM 1542 C CA . LEU A 1 187 ? 24.282 -23.938 -84.536 1.00 86.75 187 LEU A CA 1
ATOM 1543 C C . LEU A 1 187 ? 22.923 -24.647 -84.519 1.00 86.75 187 LEU A C 1
ATOM 1545 O O . LEU A 1 187 ? 22.663 -25.513 -85.354 1.00 86.75 187 LEU A O 1
ATOM 1549 N N . ASN A 1 188 ? 22.043 -24.268 -83.590 1.00 88.25 188 ASN A N 1
ATOM 1550 C CA . ASN A 1 188 ? 20.708 -24.852 -83.484 1.00 88.25 188 ASN A CA 1
ATOM 1551 C C . ASN A 1 188 ? 19.880 -24.614 -84.759 1.00 88.25 188 ASN A C 1
ATOM 1553 O O . ASN A 1 188 ? 19.194 -25.527 -85.226 1.00 88.25 188 ASN A O 1
ATOM 1557 N N . LEU A 1 189 ? 19.952 -23.411 -85.341 1.00 88.62 189 LEU A N 1
ATOM 1558 C CA . LEU A 1 189 ? 19.277 -23.081 -86.600 1.00 88.62 189 LEU A CA 1
ATOM 1559 C C . LEU A 1 189 ? 19.877 -23.850 -87.787 1.00 88.62 189 LEU A C 1
ATOM 1561 O O . LEU A 1 189 ? 19.133 -24.516 -88.505 1.00 88.62 189 LEU A O 1
ATOM 1565 N N . PHE A 1 190 ? 21.204 -23.841 -87.941 1.00 85.50 190 PHE A N 1
ATOM 1566 C CA . PHE A 1 190 ? 21.943 -24.600 -88.958 1.00 85.50 190 PHE A CA 1
ATOM 1567 C C . PHE A 1 190 ? 21.553 -26.082 -88.963 1.00 85.50 190 PHE A C 1
ATOM 1569 O O . PHE A 1 190 ? 21.174 -26.640 -89.992 1.00 85.50 190 PHE A O 1
ATOM 1576 N N . GLN A 1 191 ? 21.586 -26.722 -87.789 1.00 83.50 191 GLN A N 1
ATOM 1577 C CA . GLN A 1 191 ? 21.245 -28.138 -87.649 1.00 83.50 191 GLN A CA 1
ATOM 1578 C C . GLN A 1 191 ? 19.776 -28.407 -87.983 1.00 83.50 191 GLN A C 1
ATOM 1580 O O . GLN A 1 191 ? 19.447 -29.478 -88.494 1.00 83.50 191 GLN A O 1
ATOM 1585 N N . SER A 1 192 ? 18.884 -27.458 -87.692 1.00 86.44 192 SER A N 1
ATOM 1586 C CA . SER A 1 192 ? 17.463 -27.571 -88.028 1.00 86.44 192 SER A CA 1
ATOM 1587 C C . SER A 1 192 ? 17.234 -27.512 -89.542 1.00 86.44 192 SER A C 1
ATOM 1589 O O . SER A 1 192 ? 16.489 -28.340 -90.065 1.00 86.44 192 SER A O 1
ATOM 1591 N N . ILE A 1 193 ? 17.917 -26.606 -90.251 1.00 84.50 193 ILE A N 1
ATOM 1592 C CA . ILE A 1 193 ? 17.844 -26.477 -91.717 1.00 84.50 193 ILE A CA 1
ATOM 1593 C C . ILE A 1 193 ? 18.461 -27.700 -92.408 1.00 84.50 193 ILE A C 1
ATOM 1595 O O . ILE A 1 193 ? 17.809 -28.316 -93.250 1.00 84.50 193 ILE A O 1
ATOM 1599 N N . GLY A 1 194 ? 19.663 -28.126 -92.001 1.00 79.88 194 GLY A N 1
ATOM 1600 C CA . GLY A 1 194 ? 20.312 -29.317 -92.566 1.00 79.88 194 GLY A CA 1
ATOM 1601 C C . GLY A 1 194 ? 19.449 -30.580 -92.431 1.00 79.88 194 GLY A C 1
ATOM 1602 O O . GLY A 1 194 ? 19.314 -31.360 -93.376 1.00 79.88 194 GLY A O 1
ATOM 1603 N N . LYS A 1 195 ? 18.749 -30.741 -91.295 1.00 82.12 195 LYS A N 1
ATOM 1604 C CA . LYS A 1 195 ? 17.760 -31.820 -91.108 1.00 82.12 195 LYS A CA 1
ATOM 1605 C C . LYS A 1 195 ? 16.591 -31.735 -92.094 1.00 82.12 195 LYS A C 1
ATOM 1607 O O . LYS A 1 195 ? 16.141 -32.777 -92.565 1.00 82.12 195 LYS A O 1
ATOM 1612 N N . GLN A 1 196 ? 16.090 -30.536 -92.404 1.00 81.31 196 GLN A N 1
ATOM 1613 C CA . GLN A 1 196 ? 15.006 -30.351 -93.377 1.00 81.31 196 GLN A CA 1
ATOM 1614 C C . GLN A 1 196 ? 15.454 -30.650 -94.816 1.00 81.31 196 GLN A C 1
ATOM 1616 O O . GLN A 1 196 ? 14.686 -31.237 -95.577 1.00 81.31 196 GLN A O 1
ATOM 1621 N N . MET A 1 197 ? 16.692 -30.300 -95.176 1.00 76.94 197 MET A N 1
ATOM 1622 C CA . MET A 1 197 ? 17.244 -30.492 -96.525 1.00 76.94 197 MET A CA 1
ATOM 1623 C C . MET A 1 197 ? 17.775 -31.912 -96.797 1.00 76.94 197 MET A C 1
ATOM 1625 O O . MET A 1 197 ? 18.102 -32.229 -97.936 1.00 76.94 197 MET A O 1
ATOM 1629 N N . LYS A 1 198 ? 17.827 -32.793 -95.783 1.00 74.50 198 LYS A N 1
ATOM 1630 C CA . LYS A 1 198 ? 18.444 -34.139 -95.845 1.00 74.50 198 LYS A CA 1
ATOM 1631 C C . LYS A 1 198 ? 19.924 -34.129 -96.267 1.00 74.50 198 LYS A C 1
ATOM 1633 O O . LYS A 1 198 ? 20.434 -35.151 -96.723 1.00 74.50 198 LYS A O 1
ATOM 1638 N N . GLU A 1 199 ? 20.619 -33.012 -96.075 1.00 63.81 199 GLU A N 1
ATOM 1639 C CA . GLU A 1 199 ? 22.058 -32.903 -96.310 1.00 63.81 199 GLU A CA 1
ATOM 1640 C C . GLU A 1 199 ? 22.823 -33.035 -94.992 1.00 63.81 199 GLU A C 1
ATOM 1642 O O . GLU A 1 199 ? 22.548 -32.349 -94.004 1.00 63.81 199 GLU A O 1
ATOM 1647 N N . THR A 1 200 ? 23.815 -33.927 -94.966 1.00 61.12 200 THR A N 1
ATOM 1648 C CA . THR A 1 200 ? 24.750 -34.032 -93.841 1.00 61.12 200 THR A CA 1
ATOM 1649 C C . THR A 1 200 ? 25.776 -32.911 -93.963 1.00 61.12 200 THR A C 1
ATOM 1651 O O . THR A 1 200 ? 26.848 -33.088 -94.539 1.00 61.12 200 THR A O 1
ATOM 1654 N N . MET A 1 201 ? 25.439 -31.735 -93.443 1.00 63.88 201 MET A N 1
ATOM 1655 C CA . MET A 1 201 ? 26.322 -30.571 -93.500 1.00 63.88 201 MET A CA 1
ATOM 1656 C C . MET A 1 201 ? 27.366 -30.672 -92.381 1.00 63.88 201 MET A C 1
ATOM 1658 O O . MET A 1 201 ? 27.071 -30.476 -91.202 1.00 63.88 201 MET A O 1
ATOM 1662 N N . VAL A 1 202 ? 28.596 -31.045 -92.746 1.00 67.19 202 VAL A N 1
ATOM 1663 C CA . VAL A 1 202 ? 29.720 -31.225 -91.811 1.00 67.19 202 VAL A CA 1
ATOM 1664 C C . VAL A 1 202 ? 30.467 -29.901 -91.659 1.00 67.19 202 VAL A C 1
ATOM 1666 O O . VAL A 1 202 ? 31.561 -29.717 -92.188 1.00 67.19 202 VAL A O 1
ATOM 1669 N N . VAL A 1 203 ? 29.858 -28.954 -90.945 1.00 72.62 203 VAL A N 1
ATOM 1670 C CA . VAL A 1 203 ? 30.532 -27.709 -90.549 1.00 72.62 203 VAL A CA 1
ATOM 1671 C C . VAL A 1 203 ? 30.954 -27.815 -89.080 1.00 72.62 203 VAL A C 1
ATOM 1673 O O . VAL A 1 203 ? 30.142 -28.224 -88.244 1.00 72.62 203 VAL A O 1
ATOM 1676 N N . PRO A 1 204 ? 32.213 -27.481 -88.733 1.00 75.81 204 PRO A N 1
ATOM 1677 C CA . PRO A 1 204 ? 32.677 -27.502 -87.351 1.00 75.81 204 PRO A CA 1
ATOM 1678 C C . PRO A 1 204 ? 31.793 -26.658 -86.428 1.00 75.81 204 PRO A C 1
ATOM 1680 O O . PRO A 1 204 ? 31.354 -25.568 -86.791 1.00 75.81 204 PRO A O 1
ATOM 1683 N N . VAL A 1 205 ? 31.587 -27.140 -85.200 1.00 70.81 205 VAL A N 1
ATOM 1684 C CA . VAL A 1 205 ? 30.743 -26.485 -84.182 1.00 70.81 205 VAL A CA 1
ATOM 1685 C C . VAL A 1 205 ? 31.211 -25.056 -83.868 1.00 70.81 205 VAL A C 1
ATOM 1687 O O . VAL A 1 205 ? 30.386 -24.186 -83.610 1.00 70.81 205 VAL A O 1
ATOM 1690 N N . GLU A 1 206 ? 32.516 -24.797 -83.953 1.00 76.81 206 GLU A N 1
ATOM 1691 C CA . GLU A 1 206 ? 33.114 -23.487 -83.668 1.00 76.81 206 GLU A CA 1
ATOM 1692 C C . GLU A 1 206 ? 33.121 -22.515 -84.858 1.00 76.81 206 GLU A C 1
ATOM 1694 O O . GLU A 1 206 ? 33.375 -21.324 -84.667 1.00 76.81 206 GLU A O 1
ATOM 1699 N N . ASP A 1 207 ? 32.845 -22.991 -86.077 1.00 81.88 207 ASP A N 1
ATOM 1700 C CA . ASP A 1 207 ? 32.921 -22.185 -87.301 1.00 81.88 207 ASP A CA 1
ATOM 1701 C C . ASP A 1 207 ? 31.565 -21.533 -87.610 1.00 81.88 207 ASP A C 1
ATOM 1703 O O . ASP A 1 207 ? 30.872 -21.877 -88.568 1.00 81.88 207 ASP A O 1
ATOM 1707 N N . THR A 1 208 ? 31.164 -20.578 -86.763 1.00 81.81 208 THR A N 1
ATOM 1708 C CA . THR A 1 208 ? 29.893 -19.850 -86.922 1.00 81.81 208 THR A CA 1
ATOM 1709 C C . THR A 1 208 ? 29.776 -19.090 -88.236 1.00 81.81 208 THR A C 1
ATOM 1711 O O . THR A 1 208 ? 28.662 -18.807 -88.658 1.00 81.81 208 THR A O 1
ATOM 1714 N N . HIS A 1 209 ? 30.895 -18.737 -88.872 1.00 81.81 209 HIS A N 1
ATOM 1715 C CA . HIS A 1 209 ? 30.875 -18.032 -90.151 1.00 81.81 209 HIS A CA 1
ATOM 1716 C C . HIS A 1 209 ? 30.373 -18.962 -91.251 1.00 81.81 209 HIS A C 1
ATOM 1718 O O . HIS A 1 209 ? 29.363 -18.672 -91.883 1.00 81.81 209 HIS A O 1
ATOM 1724 N N . LYS A 1 210 ? 30.982 -20.147 -91.381 1.00 80.94 210 LYS A N 1
ATOM 1725 C CA . LYS A 1 210 ? 30.514 -21.154 -92.339 1.00 80.94 210 LYS A CA 1
ATOM 1726 C C . LYS A 1 210 ? 29.113 -21.670 -92.035 1.00 80.94 210 LYS A C 1
ATOM 1728 O O . LYS A 1 210 ? 28.404 -22.050 -92.955 1.00 80.94 210 LYS A O 1
ATOM 1733 N N . GLN A 1 211 ? 28.697 -21.680 -90.765 1.00 81.75 211 GLN A N 1
ATOM 1734 C CA . GLN A 1 211 ? 27.317 -22.024 -90.402 1.00 81.75 211 GLN A CA 1
ATOM 1735 C C . GLN A 1 211 ? 26.291 -20.983 -90.888 1.00 81.75 211 GLN A C 1
ATOM 1737 O O . GLN A 1 211 ? 25.124 -21.319 -91.058 1.00 81.75 211 GLN A O 1
ATOM 1742 N N . LEU A 1 212 ? 26.705 -19.729 -91.084 1.00 81.88 212 LEU A N 1
ATOM 1743 C CA . LEU A 1 212 ? 25.846 -18.641 -91.562 1.00 81.88 212 LEU A CA 1
ATOM 1744 C C . LEU A 1 212 ? 25.938 -18.406 -93.077 1.00 81.88 212 LEU A C 1
ATOM 1746 O O . LEU A 1 212 ? 25.045 -17.775 -93.626 1.00 81.88 212 LEU A O 1
ATOM 1750 N N . GLU A 1 213 ? 26.996 -18.881 -93.737 1.00 78.62 213 GLU A N 1
ATOM 1751 C CA . GLU A 1 213 ? 27.211 -18.751 -95.191 1.00 78.62 213 GLU A CA 1
ATOM 1752 C C . GLU A 1 213 ? 26.498 -19.818 -96.039 1.00 78.62 213 GLU A C 1
ATOM 1754 O O . GLU A 1 213 ? 26.683 -19.847 -97.257 1.00 78.62 213 GLU A O 1
ATOM 1759 N N . MET A 1 214 ? 25.719 -20.700 -95.406 1.00 63.69 214 MET A N 1
ATOM 1760 C CA . MET A 1 214 ? 24.932 -21.727 -96.096 1.00 63.69 214 MET A CA 1
ATOM 1761 C C . MET A 1 214 ? 23.694 -21.186 -96.796 1.00 63.69 214 MET A C 1
ATOM 1763 O O . MET A 1 214 ? 23.002 -20.331 -96.198 1.00 63.69 214 MET A O 1
#

Secondary structure (DSSP, 8-state):
----THHHHHHHHHHHHHHHHHHHHTS---S--PPPHHHHHHHHHHHHHHHHHHHHHHHHHHHHHHHHHHHHHHHHHHHHHHHHHHHHHHHHHHHHHHHHHHHHHHHHHHHHHHHHHHHHHHHHHHHHHHHHHHHHHHHHHHHHHHHHHHHHHHHHHHHSHHHHHHHHHHHHHHHHHHHHHHHHHHHHHHHHHHHHHT------TT-HHHHH--

pLDDT: mean 88.01, std 13.65, 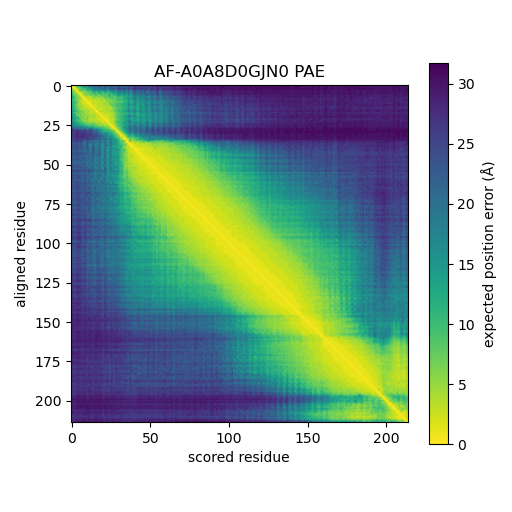range [43.91, 98.56]

Organism: Sphenodon punctatus (NCBI:txid8508)

InterPro domains:
  IPR025252 Domain of unknown function DUF4200 [PF13863] (41-158)
  IPR051147 Cilia- and flagella-associated domain-containing protein [PTHR21683] (7-158)

Mean predicted aligned error: 16.7 Å

Radius of gyration: 81.47 Å; Cα contacts (8 Å, |Δi|>4): 22; chains: 1; bounding box: 154×49×211 Å

Foldseek 3Di:
DDDDPVVVVVVVVVVVVVVVVVVVVVDDPDDDPPDDPVVVVVVVVVVVVVVVVVVVVVVVVVVVVVVVVVVVVVVVVVVVVVVVVVVVVVVVVVVVVVVVVVVVVVVVVVVVVVVVVVVVVVVVVVVVVVVVVVVVVVVVVVVVVCVVVVVVVVVCVCPDPVVVVVVVVVVVVVVVVVVVVVLVVLVVVLVVVCVVVVHPDPDDSPCSVVSVVD

Solvent-accessible surface area (backbone atoms only — not comparable to full-atom values): 11939 Å² total; per-residue (Å²): 141,83,87,72,72,61,64,58,54,50,48,51,50,52,52,49,48,52,53,50,48,56,56,55,66,71,51,81,90,73,76,82,78,76,67,56,74,70,54,50,51,52,49,53,52,49,51,50,50,52,52,48,52,53,50,52,51,48,51,52,56,48,50,54,51,51,51,55,50,51,54,52,52,52,53,50,52,53,52,51,54,50,50,53,53,50,50,54,52,50,52,51,50,50,52,54,50,51,51,51,49,51,53,52,50,54,50,52,51,52,53,51,52,50,51,52,52,51,53,55,51,50,52,52,50,52,52,50,51,52,54,50,52,51,52,51,51,54,50,51,54,50,52,59,65,45,46,58,57,51,55,50,50,53,51,52,50,62,70,28,69,65,47,52,47,52,51,49,51,54,50,48,53,53,49,52,51,51,50,50,52,49,51,50,51,51,51,55,49,40,55,52,50,31,62,74,72,74,48,89,76,88,67,63,92,84,43,58,64,67,56,65,72,110

Sequence (214 aa):
ATMEEEDLSEYFRMQYGQKLLDMLMKFPTTEEPSPSPAIRLLEKKKEAKVAHQAMEAQKEAFKTRMEALSSRWEELRAKEAQLKLYIQKFEQFIQENDQKRIRALKKANKERELKQQRVTELAKAKLNMATLKQKHQRLSTKLQQYSIFNKYLEKVVEISEESRWAHIQNTAAKKTLMLGTIKMATLNLFQSIGKQMKETMVVPVEDTHKQLEM